Protein AF-A0A0B8QG30-F1 (afdb_monomer_lite)

pLDDT: mean 77.13, std 21.6, range [27.23, 97.44]

Structure (mmCIF, N/CA/C/O backbone):
data_AF-A0A0B8QG30-F1
#
_entry.id   AF-A0A0B8QG30-F1
#
loop_
_atom_site.group_PDB
_atom_site.id
_atom_site.type_symbol
_atom_site.label_atom_id
_atom_site.label_alt_id
_atom_site.label_comp_id
_atom_site.label_asym_id
_atom_site.label_entity_id
_atom_site.label_seq_id
_atom_site.pdbx_PDB_ins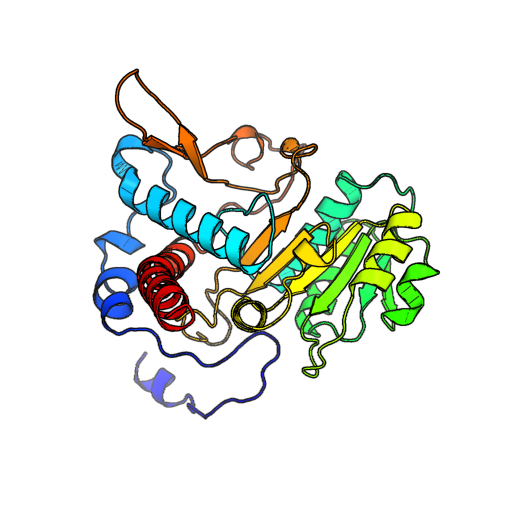_code
_atom_site.Cartn_x
_atom_site.Cartn_y
_atom_site.Cartn_z
_atom_site.occupancy
_atom_site.B_iso_or_equiv
_atom_site.auth_seq_id
_atom_site.auth_comp_id
_atom_site.auth_asym_id
_atom_site.auth_atom_id
_atom_site.pdbx_PDB_model_num
ATOM 1 N N . MET A 1 1 ? 27.379 -11.088 -13.394 1.00 82.75 1 MET A N 1
ATOM 2 C CA . MET A 1 1 ? 25.947 -10.710 -13.351 1.00 82.75 1 MET A CA 1
ATOM 3 C C . MET A 1 1 ? 25.112 -11.429 -14.403 1.00 82.75 1 MET A C 1
ATOM 5 O O . MET A 1 1 ? 24.297 -12.242 -14.001 1.00 82.75 1 MET A O 1
ATOM 9 N N . LYS A 1 2 ? 25.333 -11.235 -15.715 1.00 91.69 2 LYS A N 1
ATOM 10 C CA . LYS A 1 2 ? 24.508 -11.874 -16.767 1.00 91.69 2 LYS A CA 1
ATOM 11 C C . LYS A 1 2 ? 24.396 -13.407 -16.646 1.00 91.69 2 LYS A C 1
ATOM 13 O O . LYS A 1 2 ? 23.288 -13.919 -16.619 1.00 91.69 2 LYS A O 1
ATOM 18 N N . LYS A 1 3 ? 25.519 -14.101 -16.415 1.00 95.31 3 LYS A N 1
ATOM 19 C CA . LYS A 1 3 ? 25.554 -15.560 -16.184 1.00 95.31 3 LYS A CA 1
ATOM 20 C C . LYS A 1 3 ? 24.658 -16.038 -15.028 1.00 95.31 3 LYS A C 1
ATOM 22 O O . LYS A 1 3 ? 24.140 -17.139 -15.088 1.00 95.31 3 LYS A O 1
ATOM 27 N N . PHE A 1 4 ? 24.483 -15.227 -13.979 1.00 94.06 4 PHE A N 1
ATOM 28 C CA . PHE A 1 4 ? 23.586 -15.558 -12.862 1.00 94.06 4 PHE A CA 1
ATOM 29 C C . PHE A 1 4 ? 22.129 -15.241 -13.199 1.00 94.06 4 PHE A C 1
ATOM 31 O O . PHE A 1 4 ? 21.242 -16.005 -12.846 1.00 94.06 4 PHE A O 1
ATOM 38 N N . ALA A 1 5 ? 21.880 -14.139 -13.912 1.00 91.12 5 ALA A N 1
ATOM 39 C CA . ALA A 1 5 ? 20.536 -13.778 -14.354 1.00 91.12 5 ALA A CA 1
ATOM 40 C C . ALA A 1 5 ? 19.945 -14.818 -15.323 1.00 91.12 5 ALA A C 1
ATOM 42 O O . ALA A 1 5 ? 18.747 -15.068 -15.281 1.00 91.12 5 ALA A O 1
ATOM 43 N N . GLU A 1 6 ? 20.782 -15.457 -16.145 1.00 94.69 6 GLU A N 1
ATOM 44 C CA . GLU A 1 6 ? 20.392 -16.538 -17.064 1.00 94.69 6 GLU A CA 1
ATOM 45 C C . GLU A 1 6 ? 19.941 -17.824 -16.346 1.00 94.69 6 GLU A C 1
ATOM 47 O O . GLU A 1 6 ? 19.269 -18.651 -16.955 1.00 94.69 6 GLU A O 1
ATOM 52 N N . LEU A 1 7 ? 20.246 -17.984 -15.050 1.00 95.81 7 LEU A N 1
ATOM 53 C CA . LEU A 1 7 ? 19.740 -19.102 -14.243 1.00 95.81 7 LEU A CA 1
ATOM 54 C C . LEU A 1 7 ? 18.266 -18.914 -13.838 1.00 95.81 7 LEU A C 1
ATOM 56 O O . LEU A 1 7 ? 17.600 -19.883 -13.473 1.00 95.81 7 LEU A O 1
ATOM 60 N N . ASN A 1 8 ? 17.744 -17.683 -13.897 1.00 94.12 8 ASN A N 1
ATOM 61 C CA . ASN A 1 8 ? 16.361 -17.390 -13.536 1.00 94.12 8 ASN A CA 1
ATOM 62 C C . ASN A 1 8 ? 15.400 -17.848 -14.639 1.00 94.12 8 ASN A C 1
ATOM 64 O O . ASN A 1 8 ? 15.569 -17.527 -15.814 1.00 94.12 8 ASN A O 1
ATOM 68 N N . GLN A 1 9 ? 14.322 -18.529 -14.252 1.00 93.75 9 GLN A N 1
ATOM 69 C CA . GLN A 1 9 ? 13.265 -18.929 -15.179 1.00 93.75 9 GLN A CA 1
ATOM 70 C C . GLN A 1 9 ? 12.137 -17.896 -15.182 1.00 93.75 9 GLN A C 1
ATOM 72 O O . GLN A 1 9 ? 11.341 -17.826 -14.245 1.00 93.75 9 GLN A O 1
ATOM 77 N N . VAL A 1 10 ? 12.033 -17.115 -16.258 1.00 90.94 10 VAL A N 1
ATOM 78 C CA . VAL A 1 10 ? 10.937 -16.153 -16.432 1.00 90.94 10 VAL A CA 1
ATOM 79 C C . VAL A 1 10 ? 9.693 -16.893 -16.924 1.00 90.94 10 VAL A C 1
ATOM 81 O O . VAL A 1 10 ? 9.605 -17.289 -18.085 1.00 90.94 10 VAL A O 1
ATOM 84 N N . LYS A 1 11 ? 8.726 -17.097 -16.026 1.00 93.00 11 LYS A N 1
ATOM 85 C CA . LYS A 1 11 ? 7.438 -17.738 -16.325 1.00 93.00 11 LYS A CA 1
ATOM 86 C C . LYS A 1 11 ? 6.318 -16.700 -16.403 1.00 93.00 11 LYS A C 1
ATOM 88 O O . LYS A 1 11 ? 6.435 -15.586 -15.898 1.00 93.00 11 LYS A O 1
ATOM 93 N N . ARG A 1 12 ? 5.203 -17.087 -17.026 1.00 92.88 12 ARG A N 1
ATOM 94 C CA . ARG A 1 12 ? 3.940 -16.349 -16.904 1.00 92.88 12 ARG A CA 1
ATOM 95 C C . ARG A 1 12 ? 3.336 -16.687 -15.548 1.00 92.88 12 ARG A C 1
ATOM 97 O O . ARG A 1 12 ? 2.872 -17.805 -15.344 1.00 92.88 12 ARG A O 1
ATOM 104 N N . THR A 1 13 ? 3.411 -15.739 -14.628 1.00 90.56 13 THR A N 1
ATOM 105 C CA . THR A 1 13 ? 2.996 -15.929 -13.239 1.00 90.56 13 THR A CA 1
ATOM 106 C C . THR A 1 13 ? 1.600 -15.358 -13.031 1.00 90.56 13 THR A C 1
ATOM 108 O O . THR A 1 13 ? 1.395 -14.159 -13.203 1.00 90.56 13 THR A O 1
ATOM 111 N N . PHE A 1 14 ? 0.663 -16.216 -12.628 1.00 93.88 14 PHE A N 1
ATOM 112 C CA . PHE A 1 14 ? -0.713 -15.855 -12.258 1.00 93.88 14 PHE A CA 1
ATOM 113 C C . PHE A 1 14 ? -0.998 -16.158 -10.779 1.00 93.88 14 PHE A C 1
ATOM 115 O O . PHE A 1 14 ? -2.113 -16.498 -10.414 1.00 93.88 14 PHE A O 1
ATOM 122 N N . ILE A 1 15 ? 0.036 -16.074 -9.934 1.00 92.69 15 ILE A N 1
ATOM 123 C CA . ILE A 1 15 ? -0.061 -16.343 -8.489 1.00 92.69 15 ILE A CA 1
ATOM 124 C C . ILE A 1 15 ? -0.927 -15.283 -7.786 1.00 92.69 15 ILE A C 1
ATOM 126 O O . ILE A 1 15 ? -1.623 -15.606 -6.830 1.00 92.69 15 ILE A O 1
ATOM 130 N N . GLY A 1 16 ? -0.907 -14.032 -8.262 1.00 90.69 16 GLY A N 1
ATOM 131 C CA . GLY A 1 16 ? -1.631 -12.928 -7.633 1.00 90.69 16 GLY A CA 1
ATOM 132 C C . GLY A 1 16 ? -0.979 -12.509 -6.315 1.00 90.69 16 GLY A C 1
ATOM 133 O O . GLY A 1 16 ? 0.210 -12.196 -6.290 1.00 90.69 16 GLY A O 1
ATOM 134 N N . GLN A 1 17 ? -1.757 -12.494 -5.230 1.00 90.12 17 GLN A N 1
ATOM 135 C CA . GLN A 1 17 ? -1.284 -12.167 -3.875 1.00 90.12 17 GLN A CA 1
ATOM 136 C C . GLN A 1 17 ? -0.550 -10.816 -3.773 1.00 90.12 17 GLN A C 1
ATOM 138 O O . GLN A 1 17 ? 0.517 -10.717 -3.171 1.00 90.12 17 GLN A O 1
ATOM 143 N N . GLY A 1 18 ? -1.091 -9.772 -4.400 1.00 87.06 18 GLY A N 1
ATOM 144 C CA . GLY A 1 18 ? -0.534 -8.414 -4.327 1.00 87.06 18 GLY A CA 1
ATOM 145 C C . GLY A 1 18 ? 0.479 -8.077 -5.430 1.00 87.06 18 GLY A C 1
ATOM 146 O O . GLY A 1 18 ? 0.779 -6.902 -5.639 1.00 87.06 18 GLY A O 1
ATOM 147 N N . TYR A 1 19 ? 0.948 -9.069 -6.201 1.00 91.62 19 TYR A N 1
ATOM 148 C CA . TYR A 1 19 ? 1.901 -8.867 -7.298 1.00 91.62 19 TYR A CA 1
ATOM 149 C C . TYR A 1 19 ? 1.353 -9.367 -8.632 1.00 91.62 19 TYR A C 1
ATOM 151 O O . TYR A 1 19 ? 1.068 -10.550 -8.824 1.00 91.62 19 TYR A O 1
ATOM 159 N N . TYR A 1 20 ? 1.261 -8.456 -9.597 1.00 92.19 20 TYR A N 1
ATOM 160 C CA . TYR A 1 20 ? 0.606 -8.713 -10.873 1.00 92.19 20 TYR A CA 1
ATOM 161 C C . TYR A 1 20 ? 1.503 -8.249 -12.007 1.00 92.19 20 TYR A C 1
ATOM 163 O O . TYR A 1 20 ? 2.033 -7.134 -12.004 1.00 92.19 20 TYR A O 1
ATOM 171 N N . ASN A 1 21 ? 1.700 -9.114 -13.001 1.00 91.50 21 ASN A N 1
ATOM 172 C CA . ASN A 1 21 ? 2.541 -8.745 -14.127 1.00 91.50 21 ASN A CA 1
ATOM 173 C C . ASN A 1 21 ? 1.920 -7.558 -14.879 1.00 91.50 21 ASN A C 1
ATOM 175 O O . ASN A 1 21 ? 0.709 -7.511 -15.094 1.00 91.50 21 ASN A O 1
ATOM 179 N N . THR A 1 22 ? 2.748 -6.595 -15.270 1.00 91.44 22 THR A N 1
ATOM 180 C CA . THR A 1 22 ? 2.286 -5.357 -15.900 1.00 91.44 22 THR A CA 1
ATOM 181 C C . THR A 1 22 ? 3.239 -4.930 -17.000 1.00 91.44 22 THR A C 1
ATOM 183 O O . THR A 1 22 ? 4.435 -5.223 -16.969 1.00 91.44 22 THR A O 1
ATOM 186 N N . PHE A 1 23 ? 2.697 -4.227 -17.987 1.00 91.38 23 PHE A N 1
ATOM 187 C CA . PHE A 1 23 ? 3.490 -3.614 -19.034 1.00 91.38 23 PHE A CA 1
ATOM 188 C C . PHE A 1 23 ? 3.990 -2.247 -18.562 1.00 91.38 23 PHE A C 1
ATOM 190 O O . PHE A 1 23 ? 3.195 -1.329 -18.343 1.00 91.38 23 PHE A O 1
ATOM 197 N N . THR A 1 24 ? 5.308 -2.105 -18.424 1.00 89.88 24 THR A N 1
ATOM 198 C CA . THR A 1 24 ? 5.955 -0.807 -18.211 1.00 89.88 24 THR A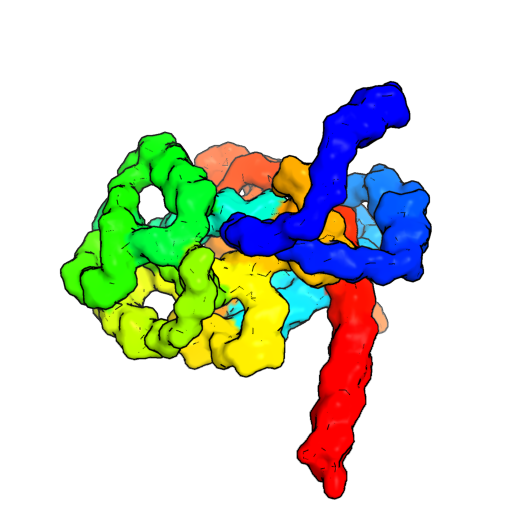 CA 1
ATOM 199 C C . THR A 1 24 ? 6.084 -0.089 -19.554 1.00 89.88 24 THR A C 1
ATOM 201 O O . THR A 1 24 ? 6.796 -0.582 -20.430 1.00 89.88 24 THR A O 1
ATOM 204 N N . PRO A 1 25 ? 5.442 1.076 -19.752 1.00 91.00 25 PRO A N 1
ATOM 205 C CA . PRO A 1 25 ? 5.555 1.803 -21.010 1.00 91.00 25 PRO A CA 1
ATOM 206 C C . PRO A 1 25 ? 7.009 2.181 -21.311 1.00 91.00 25 PRO A C 1
ATOM 208 O O . PRO A 1 25 ? 7.669 2.815 -20.488 1.00 91.00 25 PRO A O 1
ATOM 211 N N . ASN A 1 26 ? 7.495 1.856 -22.514 1.00 91.25 26 ASN A N 1
ATOM 212 C CA . ASN A 1 26 ? 8.893 2.088 -22.910 1.00 91.25 26 ASN A CA 1
ATOM 213 C C . ASN A 1 26 ? 9.333 3.554 -22.770 1.00 91.25 26 ASN A C 1
ATOM 215 O O . ASN A 1 26 ? 10.484 3.826 -22.441 1.00 91.25 26 ASN A O 1
ATOM 219 N N . VAL A 1 27 ? 8.413 4.499 -22.985 1.00 92.44 27 VAL A N 1
ATOM 220 C CA . VAL A 1 27 ? 8.676 5.937 -22.818 1.00 92.44 27 VAL A CA 1
ATOM 221 C C . VAL A 1 27 ? 9.003 6.271 -21.361 1.00 92.44 27 VAL A C 1
ATOM 223 O O . VAL A 1 27 ? 9.897 7.069 -21.107 1.00 92.44 27 VAL A O 1
ATOM 226 N N . ILE A 1 28 ? 8.320 5.636 -20.406 1.00 88.50 28 ILE A N 1
ATOM 227 C CA . ILE A 1 28 ? 8.561 5.816 -18.971 1.00 88.50 28 ILE A CA 1
ATOM 228 C C . ILE A 1 28 ? 9.844 5.083 -18.557 1.00 88.50 28 ILE A C 1
ATOM 230 O O . ILE A 1 28 ? 10.667 5.644 -17.835 1.00 88.50 28 ILE A O 1
ATOM 234 N N . LEU A 1 29 ? 10.052 3.861 -19.060 1.00 87.75 29 LEU A N 1
ATOM 235 C CA . LEU A 1 29 ? 11.267 3.087 -18.799 1.00 87.75 29 LEU A CA 1
ATOM 236 C C . LEU A 1 29 ? 12.524 3.874 -19.203 1.00 87.75 29 LEU A C 1
ATOM 238 O O . LEU A 1 29 ? 13.384 4.129 -18.365 1.00 87.75 29 LEU A O 1
ATOM 242 N N . ARG A 1 30 ? 12.588 4.343 -20.454 1.00 90.06 30 ARG A N 1
ATOM 243 C CA . ARG A 1 30 ? 13.773 5.046 -20.961 1.00 90.06 30 ARG A CA 1
ATOM 244 C C . ARG A 1 30 ? 13.954 6.445 -20.381 1.00 90.06 30 ARG A C 1
ATOM 246 O O . ARG A 1 30 ? 15.067 6.824 -20.039 1.00 90.06 30 ARG A O 1
ATOM 253 N N . ASN A 1 31 ? 12.879 7.231 -20.280 1.00 90.88 31 ASN A N 1
ATOM 254 C CA . ASN A 1 31 ? 13.011 8.652 -19.938 1.00 90.88 31 ASN A CA 1
ATOM 255 C C . ASN A 1 31 ? 12.987 8.936 -18.431 1.00 90.88 31 ASN A C 1
ATOM 257 O O . ASN A 1 31 ? 13.329 10.053 -18.040 1.00 90.88 31 ASN A O 1
ATOM 261 N N . VAL A 1 32 ? 12.606 7.956 -17.601 1.00 88.50 32 VAL A N 1
ATOM 262 C CA . VAL A 1 32 ? 12.516 8.108 -16.139 1.00 88.50 32 VAL A CA 1
ATOM 263 C C . VAL A 1 32 ? 13.368 7.072 -15.413 1.00 88.50 32 VAL A C 1
ATOM 265 O O . VAL A 1 32 ? 14.287 7.457 -14.698 1.00 88.50 32 VAL A O 1
ATOM 268 N N . LEU A 1 33 ? 13.099 5.772 -15.592 1.00 85.88 33 LEU A N 1
ATOM 269 C CA . LEU A 1 33 ? 13.817 4.715 -14.859 1.00 85.88 33 LEU A CA 1
ATOM 270 C C . LEU A 1 33 ? 15.299 4.649 -15.234 1.00 85.88 33 LEU A C 1
ATOM 272 O O . LEU A 1 33 ? 16.148 4.540 -14.356 1.00 85.88 33 LEU A O 1
ATOM 276 N N . GLU A 1 34 ? 15.603 4.727 -16.526 1.00 89.50 34 GLU A N 1
ATOM 277 C CA . GLU A 1 34 ? 16.970 4.656 -17.055 1.00 89.50 34 GLU A CA 1
ATOM 278 C C . GLU A 1 34 ? 17.640 6.038 -17.151 1.00 89.50 34 GLU A C 1
ATOM 280 O O . GLU A 1 34 ? 18.780 6.151 -17.597 1.00 89.50 34 GLU A O 1
ATOM 285 N N . ASN A 1 35 ? 16.962 7.103 -16.705 1.00 88.62 35 ASN A N 1
ATOM 286 C CA . ASN A 1 35 ? 17.463 8.468 -16.805 1.00 88.62 35 ASN A CA 1
ATOM 287 C C . ASN A 1 35 ? 18.059 8.960 -15.469 1.00 88.62 35 ASN A C 1
ATOM 289 O O . ASN A 1 35 ? 17.313 9.173 -14.503 1.00 88.62 35 ASN A O 1
ATOM 293 N N . PRO A 1 36 ? 19.377 9.241 -15.398 1.00 88.75 36 PRO A N 1
ATOM 294 C CA . PRO A 1 36 ? 20.024 9.701 -14.170 1.00 88.75 36 PRO A CA 1
ATOM 295 C C . PRO A 1 36 ? 19.453 11.018 -13.647 1.00 88.75 36 PRO A C 1
ATOM 297 O O . PRO A 1 36 ? 19.443 11.231 -12.434 1.00 88.75 36 PRO A O 1
ATOM 300 N N . GLY A 1 37 ? 18.898 11.871 -14.513 1.00 86.81 37 GLY A N 1
ATOM 301 C CA . GLY A 1 37 ? 18.219 13.102 -14.106 1.00 86.81 37 GLY A CA 1
ATOM 302 C C . GLY A 1 37 ? 17.025 12.869 -13.174 1.00 86.81 37 GLY A C 1
ATOM 303 O O . GLY A 1 37 ? 16.629 13.789 -12.458 1.00 86.81 37 GLY A O 1
ATOM 304 N N . TRP A 1 38 ? 16.489 11.643 -13.115 1.00 82.50 38 TRP A N 1
ATOM 305 C CA . TRP A 1 38 ? 15.387 11.249 -12.238 1.00 82.50 38 TRP A CA 1
ATOM 306 C C . TRP A 1 38 ? 15.836 10.434 -11.019 1.00 82.50 38 TRP A C 1
ATOM 308 O O . TRP A 1 38 ? 15.384 10.727 -9.919 1.00 82.50 38 TRP A O 1
ATOM 318 N N . TYR A 1 39 ? 16.775 9.494 -11.116 1.00 84.56 39 TYR A N 1
ATOM 319 C CA . TYR A 1 39 ? 17.117 8.657 -9.949 1.00 84.56 39 TYR A CA 1
ATOM 320 C C . TYR A 1 39 ? 18.322 9.130 -9.116 1.00 84.56 39 TYR A C 1
ATOM 322 O O . TYR A 1 39 ? 18.533 8.603 -8.028 1.00 84.56 39 TYR A O 1
ATOM 330 N N . THR A 1 40 ? 19.113 10.108 -9.577 1.00 85.25 40 THR A N 1
ATOM 331 C CA . THR A 1 40 ? 20.315 10.553 -8.833 1.00 85.25 40 THR A CA 1
ATOM 332 C C . THR A 1 40 ? 20.018 11.551 -7.716 1.00 85.25 40 THR A C 1
ATOM 334 O O . THR A 1 40 ? 20.654 11.498 -6.666 1.00 85.25 40 THR A O 1
ATOM 337 N N . ALA A 1 41 ? 19.057 12.462 -7.909 1.00 80.56 41 ALA A N 1
ATOM 338 C CA . ALA A 1 41 ? 18.708 13.415 -6.858 1.00 80.56 41 ALA A CA 1
ATOM 339 C C . ALA A 1 41 ? 17.919 12.736 -5.728 1.00 80.56 41 ALA A C 1
ATOM 341 O O . ALA A 1 41 ? 17.080 11.864 -5.968 1.00 80.56 41 ALA A O 1
ATOM 342 N N . TYR A 1 42 ? 18.194 13.169 -4.499 1.00 82.50 42 TYR A N 1
ATOM 343 C CA . TYR A 1 42 ? 17.651 12.584 -3.279 1.00 82.50 42 TYR A CA 1
ATOM 344 C C . TYR A 1 42 ? 16.307 13.230 -2.876 1.00 82.50 42 TYR A C 1
ATOM 346 O O . TYR A 1 42 ? 15.619 13.844 -3.692 1.00 82.50 42 TYR A O 1
ATOM 354 N N . THR A 1 43 ? 15.908 13.063 -1.611 1.00 79.12 43 THR A N 1
ATOM 355 C CA . THR A 1 43 ? 14.706 13.674 -1.027 1.00 79.12 43 THR A CA 1
ATOM 356 C C . THR A 1 43 ? 14.672 15.182 -1.326 1.00 79.12 43 THR A C 1
ATOM 358 O O . THR A 1 43 ? 15.667 15.857 -1.053 1.00 79.12 43 THR A O 1
ATOM 361 N N . PRO A 1 44 ? 13.554 15.725 -1.847 1.00 81.81 44 PRO A N 1
ATOM 362 C CA . PRO A 1 44 ? 13.454 17.126 -2.260 1.00 81.81 44 PRO A CA 1
ATOM 363 C C . PRO A 1 44 ? 13.355 18.063 -1.044 1.00 81.81 44 PRO A C 1
ATOM 365 O O . PRO A 1 44 ? 12.278 18.549 -0.700 1.00 81.81 44 PRO A O 1
ATOM 368 N N . TYR A 1 45 ? 14.477 18.278 -0.352 1.00 78.38 45 TYR A N 1
ATOM 369 C CA . TYR A 1 45 ? 14.571 19.202 0.783 1.00 78.38 45 TYR A CA 1
ATOM 370 C C . TYR A 1 45 ? 14.553 20.667 0.344 1.00 78.38 45 TYR A C 1
ATOM 372 O O . TYR A 1 45 ? 14.009 21.492 1.071 1.00 78.38 45 TYR A O 1
ATOM 380 N N . GLN A 1 46 ? 15.110 20.973 -0.834 1.00 82.62 46 GLN A N 1
ATOM 381 C CA . GLN A 1 46 ? 15.039 22.284 -1.479 1.00 82.62 46 GLN A CA 1
ATOM 382 C C . GLN A 1 46 ? 13.921 22.284 -2.539 1.00 82.62 46 GLN A C 1
ATOM 384 O O . GLN A 1 46 ? 14.130 21.785 -3.655 1.00 82.62 46 GLN A O 1
ATOM 389 N N . PRO A 1 47 ? 12.715 22.780 -2.214 1.00 79.88 47 PRO A N 1
ATOM 390 C CA . PRO A 1 47 ? 11.567 22.715 -3.112 1.00 79.88 47 PRO A CA 1
ATOM 391 C C . PRO A 1 47 ? 11.747 23.558 -4.375 1.00 79.88 47 PRO A C 1
ATOM 393 O O . PRO A 1 47 ? 11.265 23.152 -5.430 1.00 79.88 47 PRO A O 1
ATOM 396 N N . GLU A 1 48 ? 12.470 24.675 -4.319 1.00 83.56 48 GLU A N 1
ATOM 397 C CA . GLU A 1 48 ? 12.663 25.607 -5.439 1.00 83.56 48 GLU A CA 1
ATOM 398 C C . GLU A 1 48 ? 13.343 24.939 -6.639 1.00 83.56 48 GLU A C 1
ATOM 400 O O . GLU A 1 48 ? 12.976 25.192 -7.782 1.00 83.56 48 GLU A O 1
ATOM 405 N N . ILE A 1 49 ? 14.285 24.030 -6.378 1.00 83.75 49 ILE A N 1
ATOM 406 C CA . ILE A 1 49 ? 15.024 23.283 -7.408 1.00 83.75 49 ILE A CA 1
ATOM 407 C C . ILE A 1 49 ? 14.453 21.880 -7.664 1.00 83.75 49 ILE A C 1
ATOM 409 O O . ILE A 1 49 ? 15.006 21.122 -8.456 1.00 83.75 49 ILE A O 1
ATOM 413 N N . SER A 1 50 ? 13.349 21.520 -7.001 1.00 84.50 50 SER A N 1
ATOM 414 C CA . SER A 1 50 ? 12.764 20.170 -7.044 1.00 84.50 50 SER A CA 1
ATOM 415 C C . SER A 1 50 ? 11.305 20.142 -7.517 1.00 84.50 50 SER A C 1
ATOM 417 O O . SER A 1 50 ? 10.628 19.125 -7.347 1.00 84.50 50 SER A O 1
ATOM 419 N N . GLN A 1 51 ? 10.806 21.232 -8.117 1.00 84.25 51 GLN A N 1
ATOM 420 C CA . GLN A 1 51 ? 9.387 21.397 -8.469 1.00 84.25 51 GLN A CA 1
ATOM 421 C C . GLN A 1 51 ? 8.834 20.264 -9.344 1.00 84.25 51 GLN A C 1
ATOM 423 O O . GLN A 1 51 ? 7.798 19.708 -9.000 1.00 84.25 51 GLN A O 1
ATOM 428 N N . GLY A 1 52 ? 9.543 19.834 -10.395 1.00 85.50 52 GLY A N 1
ATOM 429 C CA . GLY A 1 52 ? 9.033 18.776 -11.285 1.00 85.50 52 GLY A CA 1
ATOM 430 C C . GLY A 1 52 ? 8.798 17.432 -10.580 1.00 85.50 52 GLY A C 1
ATOM 431 O O . GLY A 1 52 ? 7.841 16.718 -10.865 1.00 85.50 52 GLY A O 1
ATOM 432 N N . ARG A 1 53 ? 9.636 17.100 -9.592 1.00 84.12 53 ARG A N 1
ATOM 433 C CA . ARG A 1 53 ? 9.507 15.879 -8.779 1.00 84.12 53 ARG A CA 1
ATOM 434 C C . ARG A 1 53 ? 8.382 16.000 -7.755 1.00 84.12 53 ARG A C 1
ATOM 436 O O . ARG A 1 53 ? 7.662 15.038 -7.504 1.00 84.12 53 ARG A O 1
ATOM 443 N N . LEU A 1 54 ? 8.232 17.181 -7.160 1.00 83.06 54 LEU A N 1
ATOM 444 C CA . LEU A 1 54 ? 7.154 17.474 -6.221 1.00 83.06 54 LEU A CA 1
ATOM 445 C C . LEU A 1 54 ? 5.788 17.469 -6.919 1.00 83.06 54 LEU A C 1
ATOM 447 O O . LEU A 1 54 ? 4.841 16.903 -6.383 1.00 83.06 54 LEU A O 1
ATOM 451 N N . GLU A 1 55 ? 5.704 18.005 -8.133 1.00 86.94 55 GLU A N 1
ATOM 452 C CA . GLU A 1 55 ? 4.515 17.929 -8.983 1.00 86.94 55 GLU A CA 1
ATOM 453 C C . GLU A 1 55 ? 4.176 16.475 -9.342 1.00 86.94 55 GLU A C 1
ATOM 455 O O . GLU A 1 55 ? 3.030 16.051 -9.210 1.00 86.94 55 GLU A O 1
ATOM 460 N N . ALA A 1 56 ? 5.179 15.661 -9.691 1.00 85.12 56 ALA A N 1
ATOM 461 C CA . ALA A 1 56 ? 4.978 14.232 -9.916 1.00 85.12 56 ALA A CA 1
ATOM 462 C C . ALA A 1 56 ? 4.439 13.504 -8.666 1.00 85.12 56 ALA A C 1
ATOM 464 O O . ALA A 1 56 ? 3.618 12.599 -8.805 1.00 85.12 56 ALA A O 1
ATOM 465 N N . LEU A 1 57 ? 4.853 13.882 -7.450 1.00 85.19 57 LEU A N 1
ATOM 466 C CA . LEU A 1 57 ? 4.283 13.328 -6.212 1.00 85.19 57 LEU A CA 1
ATOM 467 C C . LEU A 1 57 ? 2.848 13.793 -5.968 1.00 85.19 57 LEU A C 1
ATOM 469 O O . LEU A 1 57 ? 2.022 12.990 -5.542 1.00 85.19 57 LEU A O 1
ATOM 473 N N . LEU A 1 58 ? 2.546 15.056 -6.261 1.00 86.31 58 LEU A N 1
ATOM 474 C CA . LEU A 1 58 ? 1.196 15.592 -6.126 1.00 86.31 58 LEU A CA 1
ATOM 475 C C . LEU A 1 58 ? 0.228 14.891 -7.087 1.00 86.31 58 LEU A C 1
ATOM 477 O O . LEU A 1 58 ? -0.854 14.484 -6.680 1.00 86.31 58 LEU A O 1
ATOM 481 N N . ASN A 1 59 ? 0.653 14.655 -8.329 1.00 89.06 59 ASN A N 1
ATOM 482 C CA . ASN A 1 59 ? -0.113 13.892 -9.313 1.00 89.06 59 ASN A CA 1
ATOM 483 C C . ASN A 1 59 ? -0.370 12.449 -8.852 1.00 89.06 59 ASN A C 1
ATOM 485 O O . ASN A 1 59 ? -1.449 11.913 -9.089 1.00 89.06 59 ASN A O 1
ATOM 489 N N . TYR A 1 60 ? 0.595 11.819 -8.173 1.00 86.19 60 TYR A N 1
ATOM 490 C CA . TYR A 1 60 ? 0.382 10.507 -7.560 1.00 86.19 60 TYR A CA 1
ATOM 491 C C . TYR A 1 60 ? -0.650 10.572 -6.432 1.00 86.19 60 TYR A C 1
ATOM 493 O O . TYR A 1 60 ? -1.554 9.745 -6.395 1.00 86.19 60 TYR A O 1
ATOM 501 N N . GLN A 1 61 ? -0.543 11.556 -5.533 1.00 86.62 61 GLN A N 1
ATOM 502 C CA . GLN A 1 61 ? -1.525 11.743 -4.464 1.00 86.62 61 GLN A CA 1
ATOM 503 C C . GLN A 1 61 ? -2.925 11.961 -5.045 1.00 86.62 61 GLN A C 1
ATOM 505 O O . GLN A 1 61 ? -3.862 11.328 -4.573 1.00 86.62 61 GLN A O 1
ATOM 510 N N . GLN A 1 62 ? -3.056 12.782 -6.091 1.00 89.50 62 GLN A N 1
ATOM 511 C CA . GLN A 1 62 ? -4.331 13.028 -6.764 1.00 89.50 62 GLN A CA 1
ATOM 512 C C . GLN A 1 62 ? -4.904 11.760 -7.395 1.00 89.50 62 GLN A C 1
ATOM 514 O O . GLN A 1 62 ? -6.040 11.412 -7.105 1.00 89.50 62 GLN A O 1
ATOM 519 N N . MET A 1 63 ? -4.104 11.030 -8.179 1.00 90.75 63 MET A N 1
ATOM 520 C CA . MET A 1 63 ? -4.507 9.744 -8.758 1.00 90.75 63 MET A CA 1
ATOM 521 C C . MET A 1 63 ? -5.048 8.795 -7.688 1.00 90.75 63 MET A C 1
ATOM 523 O O . MET A 1 63 ? -6.075 8.155 -7.874 1.00 90.75 63 MET A O 1
ATOM 527 N N . VAL A 1 64 ? -4.322 8.684 -6.579 1.00 89.25 64 VAL A N 1
ATOM 528 C CA . VAL A 1 64 ? -4.673 7.795 -5.479 1.00 89.25 64 VAL A CA 1
ATOM 529 C C . VAL A 1 64 ? -5.984 8.273 -4.837 1.00 89.25 64 VAL A C 1
ATOM 531 O O . VAL A 1 64 ? -6.890 7.460 -4.687 1.00 89.25 64 VAL A O 1
ATOM 534 N N . MET A 1 65 ? -6.148 9.573 -4.547 1.00 89.12 65 MET A N 1
ATOM 535 C CA . MET A 1 65 ? -7.399 10.152 -4.012 1.00 89.12 65 MET A CA 1
ATOM 536 C C . MET A 1 65 ? -8.609 9.881 -4.911 1.00 89.12 65 MET A C 1
ATOM 538 O O . MET A 1 65 ? -9.630 9.408 -4.412 1.00 89.12 65 MET A O 1
ATOM 542 N N . ASP A 1 66 ? -8.466 10.110 -6.218 1.00 91.56 66 ASP A N 1
ATOM 543 C CA . ASP A 1 66 ? -9.538 9.921 -7.199 1.00 91.56 66 ASP A CA 1
ATOM 544 C C . ASP A 1 66 ? -9.973 8.450 -7.284 1.00 91.56 66 ASP A C 1
ATOM 546 O O . ASP A 1 66 ? -11.162 8.155 -7.319 1.00 91.56 66 ASP A O 1
ATOM 550 N N . LEU A 1 67 ? -9.018 7.513 -7.280 1.00 90.12 67 LEU A N 1
ATOM 551 C CA . LEU A 1 67 ? -9.307 6.083 -7.440 1.00 90.12 67 LEU A CA 1
ATOM 552 C C . LEU A 1 67 ? -9.900 5.423 -6.201 1.00 90.12 67 LEU A C 1
ATOM 554 O O . LEU A 1 67 ? -10.471 4.346 -6.302 1.00 90.12 67 LEU A O 1
ATOM 558 N N . THR A 1 68 ? -9.739 6.011 -5.023 1.00 89.12 68 THR A N 1
ATOM 559 C CA . THR A 1 68 ? -10.229 5.403 -3.780 1.00 89.12 68 THR A CA 1
ATOM 560 C C . THR A 1 68 ? -11.338 6.207 -3.121 1.00 89.12 68 THR A C 1
ATOM 562 O O . THR A 1 68 ? -11.839 5.768 -2.088 1.00 89.12 68 THR A O 1
ATOM 565 N N . GLY A 1 69 ? -11.688 7.378 -3.657 1.00 88.75 69 GLY A N 1
ATOM 566 C CA . GLY A 1 69 ? -12.683 8.276 -3.070 1.00 88.75 69 GLY A CA 1
ATOM 567 C C . GLY A 1 69 ? -12.260 8.845 -1.711 1.00 88.75 69 GLY A C 1
ATOM 568 O O . GLY A 1 69 ? -13.094 9.004 -0.826 1.00 88.75 69 GLY A O 1
ATOM 569 N N . MET A 1 70 ? -10.961 9.085 -1.501 1.00 87.25 70 MET A N 1
ATOM 570 C CA . MET A 1 70 ? -10.413 9.562 -0.218 1.00 87.25 70 MET A CA 1
ATOM 571 C C . MET A 1 70 ? -10.038 11.042 -0.291 1.00 87.25 70 MET A C 1
ATOM 573 O O . MET A 1 70 ? -9.489 11.485 -1.295 1.00 87.25 70 MET A O 1
ATOM 577 N N . GLU A 1 71 ? -10.230 11.789 0.800 1.00 83.75 71 GLU A N 1
ATOM 578 C CA . GLU A 1 71 ? -9.913 13.227 0.843 1.00 83.75 71 GLU A CA 1
ATOM 579 C C . GLU A 1 71 ? -8.408 13.523 0.823 1.00 83.75 71 GLU A C 1
ATOM 581 O O . GLU A 1 71 ? -7.991 14.578 0.346 1.00 83.75 71 GLU A O 1
ATOM 586 N N . ILE A 1 72 ? -7.580 12.640 1.403 1.00 83.69 72 ILE A N 1
ATOM 587 C CA . ILE A 1 72 ? -6.133 12.862 1.514 1.00 83.69 72 ILE A CA 1
ATOM 588 C C . ILE A 1 72 ? -5.350 11.569 1.272 1.00 83.69 72 ILE A C 1
ATOM 590 O O . ILE A 1 72 ? -5.612 10.529 1.882 1.00 83.69 72 ILE A O 1
ATOM 594 N N . ALA A 1 73 ? -4.302 11.673 0.451 1.00 80.00 73 ALA A N 1
ATOM 595 C CA . ALA A 1 73 ? -3.298 10.636 0.219 1.00 80.00 73 ALA A CA 1
ATOM 596 C C . ALA A 1 73 ? -1.895 11.083 0.649 1.00 80.00 73 ALA A C 1
ATOM 598 O O . ALA A 1 73 ? -1.570 12.271 0.611 1.00 80.00 73 ALA A O 1
ATOM 599 N N . ASN A 1 74 ? -1.029 10.136 1.014 1.00 78.06 74 ASN A N 1
ATOM 600 C CA . ASN A 1 74 ? 0.390 10.412 1.259 1.00 78.06 74 ASN A CA 1
ATOM 601 C C . ASN A 1 74 ? 1.264 10.207 0.004 1.00 78.06 74 ASN A C 1
ATOM 603 O O . ASN A 1 74 ? 0.847 9.622 -0.994 1.00 78.06 74 ASN A O 1
ATOM 607 N N . ALA A 1 75 ? 2.515 10.674 0.059 1.00 68.88 75 ALA A N 1
ATOM 608 C CA . ALA A 1 75 ? 3.489 10.520 -1.021 1.00 68.88 75 ALA A CA 1
ATOM 609 C C . ALA A 1 75 ? 4.237 9.170 -0.945 1.00 68.88 75 ALA A C 1
ATOM 611 O O . ALA A 1 75 ? 5.470 9.150 -0.926 1.00 68.88 75 ALA A O 1
ATOM 612 N N . SER A 1 76 ? 3.486 8.059 -0.920 1.00 74.00 76 SER A N 1
ATOM 613 C CA . SER A 1 76 ? 3.899 6.635 -0.877 1.00 74.00 76 SER A CA 1
ATOM 614 C C . SER A 1 76 ? 4.375 6.065 0.464 1.00 74.00 76 SER A C 1
ATOM 616 O O . SER A 1 76 ? 4.921 6.793 1.288 1.00 74.00 76 SER A O 1
ATOM 618 N N . LEU A 1 77 ? 4.222 4.748 0.646 1.00 78.06 77 LEU A N 1
ATOM 619 C CA . LEU A 1 77 ? 4.819 3.881 1.678 1.00 78.06 77 LEU A CA 1
ATOM 620 C C . LEU A 1 77 ? 5.730 2.808 1.044 1.00 78.06 77 LEU A C 1
ATOM 622 O O . LEU A 1 77 ? 6.004 2.864 -0.155 1.00 78.06 77 LEU A O 1
ATOM 626 N N . LEU A 1 78 ? 6.271 1.900 1.867 1.00 76.38 78 LEU A N 1
ATOM 627 C CA . LEU A 1 78 ? 7.272 0.908 1.453 1.00 76.38 78 LEU A CA 1
ATOM 628 C C . LEU A 1 78 ? 6.678 -0.264 0.670 1.00 76.38 78 LEU A C 1
ATOM 630 O O . LEU A 1 78 ? 7.211 -0.600 -0.373 1.00 76.38 78 LEU A O 1
ATOM 634 N N . ASP A 1 79 ? 5.609 -0.869 1.172 1.00 83.81 79 ASP A N 1
ATOM 635 C CA . ASP A 1 79 ? 4.867 -1.957 0.535 1.00 83.81 79 ASP A CA 1
ATOM 636 C C . ASP A 1 79 ? 3.468 -2.049 1.180 1.00 83.81 79 ASP A C 1
ATOM 638 O O . ASP A 1 79 ? 3.160 -1.321 2.130 1.00 83.81 79 ASP A O 1
ATOM 642 N N . GLU A 1 80 ? 2.588 -2.886 0.631 1.00 89.00 80 GLU A N 1
ATOM 643 C CA . GLU A 1 80 ? 1.212 -3.032 1.126 1.00 89.00 80 GLU A CA 1
ATOM 644 C C . GLU A 1 80 ? 1.169 -3.559 2.568 1.00 89.00 80 GLU A C 1
ATOM 646 O O . GLU A 1 80 ? 0.394 -3.072 3.388 1.00 89.00 80 GLU A O 1
ATOM 651 N N . ALA A 1 81 ? 2.046 -4.504 2.907 1.00 89.25 81 ALA A N 1
ATOM 652 C CA . ALA A 1 81 ? 2.068 -5.158 4.210 1.00 89.25 81 ALA A CA 1
ATOM 653 C C . ALA A 1 81 ? 2.499 -4.201 5.337 1.00 89.25 81 ALA A C 1
ATOM 655 O O . ALA A 1 81 ? 1.891 -4.137 6.407 1.00 89.25 81 ALA A O 1
ATOM 656 N N . THR A 1 82 ? 3.524 -3.388 5.090 1.00 87.88 82 THR A N 1
ATOM 657 C CA . THR A 1 82 ? 3.944 -2.316 5.997 1.00 87.88 82 THR A CA 1
ATOM 658 C C . THR A 1 82 ? 2.924 -1.190 6.034 1.00 87.88 82 THR A C 1
ATOM 660 O O . THR A 1 82 ? 2.700 -0.630 7.106 1.00 87.88 82 THR A O 1
ATOM 663 N N . ALA A 1 83 ? 2.254 -0.886 4.917 1.00 89.25 83 ALA A N 1
ATOM 664 C CA . ALA A 1 83 ? 1.109 0.012 4.932 1.00 89.25 83 ALA A CA 1
ATOM 665 C C . ALA A 1 83 ? -0.020 -0.541 5.811 1.00 89.25 83 ALA A C 1
ATOM 667 O O . ALA A 1 83 ? -0.585 0.206 6.587 1.00 89.25 83 ALA A O 1
ATOM 668 N N . ALA A 1 84 ? -0.301 -1.838 5.824 1.00 91.81 84 ALA A N 1
ATOM 669 C CA . ALA A 1 84 ? -1.292 -2.394 6.744 1.00 91.81 84 ALA A CA 1
ATOM 670 C C . ALA A 1 84 ? -0.881 -2.248 8.216 1.00 91.81 84 ALA A C 1
ATOM 672 O O . ALA A 1 84 ? -1.684 -1.850 9.063 1.00 91.81 84 ALA A O 1
ATOM 673 N N . ALA A 1 85 ? 0.392 -2.490 8.528 1.00 90.94 85 ALA A N 1
ATOM 674 C CA . ALA A 1 85 ? 0.894 -2.336 9.889 1.00 90.94 85 ALA A CA 1
ATOM 675 C C . ALA A 1 85 ? 0.868 -0.880 10.379 1.00 90.94 85 ALA A C 1
ATOM 677 O O . ALA A 1 85 ? 0.553 -0.622 11.542 1.00 90.94 85 ALA A O 1
ATOM 678 N N . GLU A 1 86 ? 1.159 0.085 9.506 1.00 89.50 86 GLU A N 1
ATOM 679 C CA . GLU A 1 86 ? 0.991 1.493 9.858 1.00 89.50 86 GLU A CA 1
ATOM 680 C C . GLU A 1 86 ? -0.494 1.831 10.072 1.00 89.50 86 GLU A C 1
ATOM 682 O O . GLU A 1 86 ? -0.825 2.683 10.895 1.00 89.50 86 GLU A O 1
ATOM 687 N N . ALA A 1 87 ? -1.418 1.156 9.377 1.00 90.44 87 ALA A N 1
ATOM 688 C CA . ALA A 1 87 ? -2.856 1.446 9.432 1.00 90.44 87 ALA A CA 1
ATOM 689 C C . ALA A 1 87 ? -3.407 1.063 10.785 1.00 90.44 87 ALA A C 1
ATOM 691 O O . ALA A 1 87 ? -4.112 1.851 11.415 1.00 90.44 87 ALA A O 1
ATOM 692 N N . MET A 1 88 ? -2.955 -0.076 11.294 1.00 92.81 88 MET A N 1
ATOM 693 C CA . MET A 1 88 ? -3.169 -0.485 1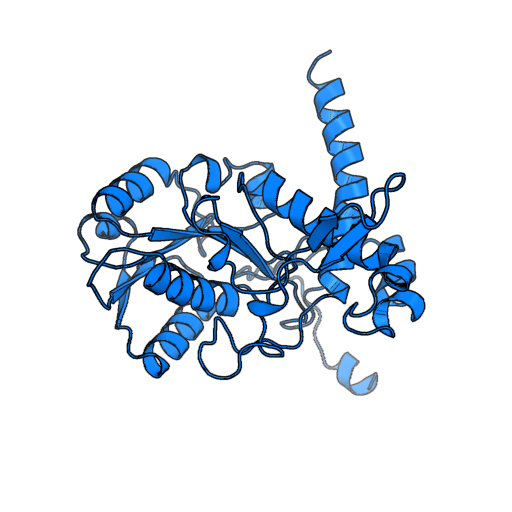2.669 1.00 92.81 88 MET A CA 1
ATOM 694 C C . MET A 1 88 ? -2.684 0.579 13.672 1.00 92.81 88 MET A C 1
ATOM 696 O O . MET A 1 88 ? -3.448 0.993 14.548 1.00 92.81 88 MET A O 1
ATOM 700 N N . THR A 1 89 ? -1.451 1.088 13.554 1.00 89.88 89 THR A N 1
ATOM 701 C CA . THR A 1 89 ? -0.939 2.099 14.503 1.00 89.88 89 THR A CA 1
ATOM 702 C C . THR A 1 89 ? -1.675 3.436 14.386 1.00 89.88 89 THR A C 1
ATOM 704 O O . THR A 1 89 ? -1.946 4.082 15.406 1.00 89.88 89 THR A O 1
ATOM 707 N N . LEU A 1 90 ? -2.063 3.844 13.173 1.00 87.94 90 LEU A N 1
ATOM 708 C CA . LEU A 1 90 ? -2.917 5.009 12.946 1.00 87.94 90 LEU A CA 1
ATOM 709 C C . LEU A 1 90 ? -4.280 4.823 13.617 1.00 87.94 90 LEU A C 1
ATOM 711 O O . LEU A 1 90 ? -4.715 5.723 14.339 1.00 87.94 90 LEU A O 1
ATOM 715 N N . CYS A 1 91 ? -4.935 3.681 13.395 1.00 89.62 91 CYS A N 1
ATOM 716 C CA . CYS A 1 91 ? -6.248 3.377 13.954 1.00 89.62 91 CYS A CA 1
ATOM 717 C C . CYS A 1 91 ? -6.209 3.446 15.479 1.00 89.62 91 CYS A C 1
ATOM 719 O O . CYS A 1 91 ? -7.059 4.091 16.087 1.00 89.62 91 CYS A O 1
ATOM 721 N N . LYS A 1 92 ? -5.163 2.903 16.114 1.00 89.50 92 LYS A N 1
ATOM 722 C CA . LYS A 1 92 ? -5.035 2.989 17.573 1.00 89.50 92 LYS A CA 1
ATOM 723 C C . LYS A 1 92 ? -4.876 4.423 18.080 1.00 89.50 92 LYS A C 1
ATOM 725 O O . LYS A 1 92 ? -5.382 4.759 19.147 1.00 89.50 92 LYS A O 1
ATOM 730 N N . ARG A 1 93 ? -4.156 5.270 17.342 1.00 87.06 93 ARG A N 1
ATOM 731 C CA . ARG A 1 93 ? -3.886 6.662 17.740 1.00 87.06 93 ARG A CA 1
ATOM 732 C C . ARG A 1 93 ? -5.043 7.615 17.466 1.00 87.06 93 ARG A C 1
ATOM 734 O O . ARG A 1 93 ? -5.188 8.602 18.180 1.00 87.06 93 ARG A O 1
ATOM 741 N N . ALA A 1 94 ? -5.792 7.375 16.396 1.00 85.44 94 ALA A N 1
ATOM 742 C CA . ALA A 1 94 ? -6.921 8.204 15.989 1.00 85.44 94 ALA A CA 1
ATOM 743 C C . ALA A 1 94 ? -8.252 7.729 16.589 1.00 85.44 94 ALA A C 1
ATOM 745 O O . ALA A 1 94 ? -9.175 8.530 16.742 1.00 85.44 94 ALA A O 1
ATOM 746 N N . GLY A 1 95 ? -8.350 6.438 16.899 1.00 82.69 95 GLY A N 1
ATOM 747 C CA . GLY A 1 95 ? -9.539 5.803 17.440 1.00 82.69 95 GLY A CA 1
ATOM 748 C C . GLY A 1 95 ? -9.818 6.206 18.884 1.00 82.69 95 GLY A C 1
ATOM 749 O O . GLY A 1 95 ? -8.943 6.650 19.627 1.00 82.69 95 GLY A O 1
ATOM 750 N N . LYS A 1 96 ? -11.078 6.033 19.283 1.00 82.12 96 LYS A N 1
ATOM 751 C CA . LYS A 1 96 ? -11.558 6.303 20.650 1.00 82.12 96 LYS A CA 1
ATOM 752 C C . LYS A 1 96 ? -11.760 5.023 21.467 1.00 82.12 96 LYS A C 1
ATOM 754 O O . LYS A 1 96 ? -12.097 5.108 22.648 1.00 82.12 96 LYS A O 1
ATOM 759 N N . SER A 1 97 ? -11.589 3.853 20.847 1.00 86.50 97 SER A N 1
ATOM 760 C CA . SER A 1 97 ? -11.736 2.562 21.517 1.00 86.50 97 SER A CA 1
ATOM 761 C C . SER A 1 97 ? -10.605 2.320 22.523 1.00 86.50 97 SER A C 1
ATOM 763 O O . SER A 1 97 ? -9.430 2.631 22.290 1.00 86.50 97 SER A O 1
ATOM 765 N N . LYS A 1 98 ? -10.979 1.742 23.667 1.00 85.06 98 LYS A N 1
ATOM 766 C CA . LYS A 1 98 ? -10.041 1.333 24.718 1.00 85.06 98 LYS A CA 1
ATOM 767 C C . LYS A 1 98 ? -9.416 -0.036 24.433 1.00 85.06 98 LYS A C 1
ATOM 769 O O . LYS A 1 98 ? -8.344 -0.300 24.977 1.00 85.06 98 LYS A O 1
ATOM 774 N N . SER A 1 99 ? -10.026 -0.842 23.559 1.00 89.94 99 SER A N 1
ATOM 775 C CA . SER A 1 99 ? -9.550 -2.176 23.181 1.00 89.94 99 SER A CA 1
ATOM 776 C C . SER A 1 99 ? -8.109 -2.147 22.667 1.00 89.94 99 SER A C 1
ATOM 778 O O . SER A 1 99 ? -7.678 -1.182 22.028 1.00 89.94 99 SER A O 1
ATOM 780 N N . LYS A 1 100 ? -7.335 -3.190 22.971 1.00 92.06 100 LYS A N 1
ATOM 781 C CA . LYS A 1 100 ? -5.972 -3.399 22.451 1.00 92.06 100 LYS A CA 1
ATOM 782 C C . LYS A 1 100 ? -5.941 -4.366 21.267 1.00 92.06 100 LYS A C 1
ATOM 784 O O . LYS A 1 100 ? -4.857 -4.645 20.759 1.00 92.06 100 LYS A O 1
ATOM 789 N N . THR A 1 101 ? -7.107 -4.825 20.834 1.00 95.25 101 THR A N 1
ATOM 790 C CA . THR A 1 101 ? -7.257 -5.848 19.810 1.00 95.25 101 THR A CA 1
ATOM 791 C C . THR A 1 101 ? -7.521 -5.200 18.455 1.00 95.25 101 THR A C 1
ATOM 793 O O . THR A 1 101 ? -8.345 -4.288 18.332 1.00 95.25 101 THR A O 1
ATOM 796 N N . PHE A 1 102 ? -6.780 -5.648 17.447 1.00 96.62 102 PHE A N 1
ATOM 797 C CA . PHE A 1 102 ? -6.924 -5.286 16.045 1.00 96.62 102 PHE A CA 1
ATOM 798 C C . PHE A 1 102 ? -7.473 -6.485 15.279 1.00 96.62 102 PHE A C 1
ATOM 800 O O . PHE A 1 102 ? -6.925 -7.584 15.378 1.00 96.62 102 PHE A O 1
ATOM 807 N N . PHE A 1 103 ? -8.542 -6.278 14.520 1.00 97.44 103 PHE A N 1
ATOM 808 C CA . PHE A 1 103 ? -9.135 -7.328 13.703 1.00 97.44 103 PHE A CA 1
ATOM 809 C C . PHE A 1 103 ? -8.490 -7.368 12.319 1.00 97.44 103 PHE A C 1
ATOM 811 O O . PHE A 1 103 ? -8.250 -6.328 11.708 1.00 97.44 103 PHE A O 1
ATOM 818 N N . VAL A 1 104 ? -8.239 -8.560 11.798 1.00 97.44 104 VAL A N 1
ATOM 819 C CA . VAL A 1 104 ? -7.769 -8.771 10.428 1.00 97.44 104 VAL A CA 1
ATOM 820 C C . VAL A 1 104 ? -8.651 -9.835 9.792 1.00 97.44 104 VAL A C 1
ATOM 822 O O . VAL A 1 104 ? -8.778 -10.929 10.338 1.00 97.44 104 VAL A O 1
ATOM 825 N N . ALA A 1 105 ? -9.261 -9.525 8.651 1.00 96.75 105 ALA A N 1
ATOM 826 C CA . ALA A 1 105 ? -10.026 -10.519 7.915 1.00 96.75 105 ALA A CA 1
ATOM 827 C C . ALA A 1 105 ? -9.104 -11.656 7.430 1.00 96.75 105 ALA A C 1
ATOM 829 O O . ALA A 1 105 ? -7.945 -11.434 7.065 1.00 96.75 105 ALA A O 1
ATOM 830 N N . ASP A 1 106 ? -9.601 -12.887 7.477 1.00 95.50 106 ASP A N 1
ATOM 831 C CA . ASP A 1 106 ? -8.872 -14.099 7.080 1.00 95.50 106 ASP A CA 1
ATOM 832 C C . ASP A 1 106 ? -8.604 -14.191 5.568 1.00 95.50 106 ASP A C 1
ATOM 834 O O . ASP A 1 106 ? -7.702 -14.907 5.132 1.00 95.50 106 ASP A O 1
ATOM 838 N N . ASP A 1 107 ? -9.340 -13.410 4.785 1.00 94.62 107 ASP A N 1
ATOM 839 C CA . ASP A 1 107 ? -9.240 -13.272 3.336 1.00 94.62 107 ASP A CA 1
ATOM 840 C C . ASP A 1 107 ? -8.247 -12.183 2.873 1.00 94.62 107 ASP A C 1
ATOM 842 O O . ASP A 1 107 ? -8.128 -11.903 1.673 1.00 94.62 107 ASP A O 1
ATOM 846 N N . VAL A 1 108 ? -7.488 -11.600 3.805 1.00 95.69 108 VAL A N 1
ATOM 847 C CA . VAL A 1 108 ? -6.357 -10.707 3.525 1.00 95.69 108 VAL A CA 1
ATOM 848 C C . VAL A 1 108 ? -5.147 -11.518 3.038 1.00 95.69 108 VAL A C 1
ATOM 850 O O . VAL A 1 108 ? -4.950 -12.681 3.391 1.00 95.69 108 VAL A O 1
ATOM 853 N N . HIS A 1 109 ? -4.285 -10.910 2.225 1.00 95.94 109 HIS A N 1
ATOM 854 C CA . HIS A 1 109 ? -3.053 -11.531 1.756 1.00 95.94 109 HIS A CA 1
ATOM 855 C C . HIS A 1 109 ? -2.189 -12.056 2.923 1.00 95.94 109 HIS A C 1
ATOM 857 O O . HIS A 1 109 ? -1.924 -11.320 3.880 1.00 95.94 109 HIS A O 1
ATOM 863 N N . PRO A 1 110 ? -1.681 -13.302 2.848 1.00 95.75 110 PRO A N 1
ATOM 864 C CA . PRO A 1 110 ? -1.028 -13.959 3.982 1.00 95.75 110 PRO A CA 1
ATOM 865 C C . PRO A 1 110 ? 0.218 -13.208 4.467 1.00 95.75 110 PRO A C 1
ATOM 867 O O . PRO A 1 110 ? 0.438 -13.078 5.670 1.00 95.75 110 PRO A O 1
ATOM 870 N N . GLN A 1 111 ? 1.005 -12.633 3.553 1.00 94.38 111 GLN A N 1
ATOM 871 C CA . GLN A 1 111 ? 2.163 -11.811 3.910 1.00 94.38 111 GLN A CA 1
ATOM 872 C C . GLN A 1 111 ? 1.774 -10.528 4.657 1.00 94.38 111 GLN A C 1
ATOM 874 O O . GLN A 1 111 ? 2.510 -10.073 5.531 1.00 94.38 111 GLN A O 1
ATOM 879 N N . THR A 1 112 ? 0.614 -9.953 4.338 1.00 95.00 112 THR A N 1
ATOM 880 C CA . THR A 1 112 ? 0.094 -8.754 5.001 1.00 95.00 112 THR A CA 1
ATOM 881 C C . THR A 1 112 ? -0.311 -9.087 6.434 1.00 95.00 112 THR A C 1
ATOM 883 O O . THR A 1 112 ? 0.071 -8.366 7.357 1.00 95.00 112 THR A O 1
ATOM 886 N N . ILE A 1 113 ? -0.987 -10.223 6.639 1.00 96.00 113 ILE A N 1
ATOM 887 C CA . ILE A 1 113 ? -1.356 -10.726 7.969 1.00 96.00 113 ILE A CA 1
ATOM 888 C C . ILE A 1 113 ? -0.106 -10.914 8.842 1.00 96.00 113 ILE A C 1
ATOM 890 O O . ILE A 1 113 ? -0.060 -10.425 9.972 1.00 96.00 113 ILE A O 1
ATOM 894 N N . GLU A 1 114 ? 0.929 -11.578 8.324 1.00 96.19 114 GLU A N 1
ATOM 895 C CA . GLU A 1 114 ? 2.149 -11.868 9.090 1.00 96.19 114 GLU A CA 1
ATOM 896 C C . GLU A 1 114 ? 2.935 -10.603 9.471 1.00 96.19 114 GLU A C 1
ATOM 898 O O . GLU A 1 114 ? 3.404 -10.476 10.607 1.00 96.19 114 GLU A O 1
ATOM 903 N N . VAL A 1 115 ? 3.032 -9.612 8.579 1.00 95.12 115 VAL A N 1
ATOM 904 C CA . VAL A 1 115 ? 3.685 -8.329 8.900 1.00 95.12 115 VAL A CA 1
ATOM 905 C C . VAL A 1 115 ? 2.894 -7.542 9.947 1.00 95.12 115 VAL A C 1
ATOM 907 O O . VAL A 1 115 ? 3.499 -6.953 10.849 1.00 95.12 115 VAL A O 1
ATOM 910 N N . VAL A 1 116 ? 1.559 -7.553 9.873 1.00 95.12 116 VAL A N 1
ATOM 911 C CA . VAL A 1 116 ? 0.693 -6.915 10.878 1.00 95.12 116 VAL A CA 1
ATOM 912 C C . VAL A 1 116 ? 0.868 -7.583 12.241 1.00 95.12 116 VAL A C 1
ATOM 914 O O . VAL A 1 116 ? 1.122 -6.874 13.214 1.00 95.12 116 VAL A O 1
ATOM 917 N N . LYS A 1 117 ? 0.829 -8.921 12.316 1.00 96.00 117 LYS A N 1
ATOM 918 C CA . LYS A 1 117 ? 1.081 -9.682 13.555 1.00 96.00 117 LYS A CA 1
ATOM 919 C C . LYS A 1 117 ? 2.444 -9.359 14.156 1.00 96.00 117 LYS A C 1
ATOM 921 O O . LYS A 1 117 ? 2.526 -8.984 15.322 1.00 96.00 117 LYS A O 1
ATOM 926 N N . THR A 1 118 ? 3.494 -9.416 13.336 1.00 95.50 118 THR A N 1
ATOM 927 C CA . THR A 1 118 ? 4.867 -9.119 13.766 1.00 95.50 118 THR A CA 1
ATOM 928 C C . THR A 1 118 ? 4.953 -7.713 14.359 1.00 95.50 118 THR A C 1
ATOM 930 O O . THR A 1 118 ? 5.543 -7.494 15.413 1.00 95.50 118 THR A O 1
ATOM 933 N N . ARG A 1 119 ? 4.341 -6.719 13.704 1.00 93.38 119 ARG A N 1
ATOM 934 C CA . ARG A 1 119 ? 4.344 -5.335 14.195 1.00 93.38 119 ARG A CA 1
ATOM 935 C C . ARG A 1 119 ? 3.501 -5.148 15.449 1.00 93.38 119 ARG A C 1
ATOM 937 O O . ARG A 1 119 ? 3.897 -4.362 16.307 1.00 93.38 119 ARG A O 1
ATOM 944 N N . ALA A 1 120 ? 2.379 -5.848 15.558 1.00 93.62 120 ALA A N 1
ATOM 945 C CA . ALA A 1 120 ? 1.516 -5.804 16.727 1.00 93.62 120 ALA A CA 1
ATOM 946 C C . ALA A 1 120 ? 2.225 -6.349 17.972 1.00 93.62 120 ALA A C 1
ATOM 948 O O . ALA A 1 120 ? 2.164 -5.707 19.020 1.00 93.62 120 ALA A O 1
ATOM 949 N N . GLU A 1 121 ? 2.971 -7.450 17.833 1.00 93.44 121 GLU A N 1
ATOM 950 C CA . GLU A 1 121 ? 3.741 -8.074 18.915 1.00 93.44 121 GLU A CA 1
ATOM 951 C C . GLU A 1 121 ? 4.719 -7.082 19.564 1.00 93.44 121 GLU A C 1
ATOM 953 O O . GLU A 1 121 ? 4.694 -6.880 20.777 1.00 93.44 121 GLU A O 1
ATOM 958 N N . PHE A 1 122 ? 5.515 -6.369 18.760 1.00 89.56 122 PHE A N 1
ATOM 959 C CA . PHE A 1 122 ? 6.488 -5.396 19.277 1.00 89.56 122 PHE A CA 1
ATOM 960 C C . PHE A 1 122 ? 5.858 -4.156 19.925 1.00 89.56 122 PHE A C 1
ATOM 962 O O . PHE A 1 122 ? 6.519 -3.468 20.704 1.00 89.56 122 PHE A O 1
ATOM 969 N N . ILE A 1 123 ? 4.610 -3.832 19.584 1.00 89.19 123 ILE A N 1
ATOM 970 C CA . ILE A 1 123 ? 3.892 -2.668 20.123 1.00 89.19 123 ILE A CA 1
ATOM 971 C C . ILE A 1 123 ? 3.020 -3.067 21.330 1.00 89.19 123 ILE A C 1
ATOM 973 O O . ILE A 1 123 ? 2.670 -2.211 22.146 1.00 89.19 123 ILE A O 1
ATOM 977 N N . GLY A 1 124 ? 2.710 -4.358 21.483 1.00 90.62 124 GLY A N 1
ATOM 978 C CA . GLY A 1 124 ? 1.828 -4.888 22.522 1.00 90.62 124 GLY A CA 1
ATOM 979 C C . GLY A 1 124 ? 0.341 -4.788 22.169 1.00 90.62 124 GLY A C 1
ATOM 980 O O . GLY A 1 124 ? -0.480 -4.521 23.051 1.00 90.62 124 GLY A O 1
ATOM 981 N N . PHE A 1 125 ? -0.001 -4.939 20.887 1.00 93.56 125 PHE A N 1
ATOM 982 C CA . PHE A 1 125 ? -1.383 -5.098 20.423 1.00 93.56 125 PHE A CA 1
ATOM 983 C C . PHE A 1 125 ? -1.705 -6.574 20.205 1.00 93.56 125 PHE A C 1
ATOM 985 O O . PHE A 1 125 ? -0.836 -7.359 19.832 1.00 93.56 125 PHE A O 1
ATOM 992 N N . GLU A 1 126 ? -2.966 -6.936 20.406 1.00 94.94 126 GLU A N 1
ATOM 993 C CA . GLU A 1 126 ? -3.473 -8.269 20.086 1.00 94.94 126 GLU A CA 1
ATOM 994 C C . GLU A 1 126 ? -4.039 -8.256 18.666 1.00 94.94 126 GLU A C 1
ATOM 996 O O . GLU A 1 126 ? -4.713 -7.301 18.282 1.00 94.94 126 GLU A O 1
ATOM 1001 N N . VAL A 1 127 ? -3.768 -9.294 17.875 1.00 96.19 127 VAL A N 1
ATOM 1002 C CA . VAL A 1 127 ? -4.315 -9.428 16.517 1.00 96.19 127 VAL A CA 1
ATOM 1003 C C . VAL A 1 127 ? -5.254 -10.617 16.485 1.00 96.19 127 VAL A C 1
ATOM 1005 O O . VAL A 1 127 ? -4.837 -11.747 16.731 1.00 96.19 127 VAL A O 1
ATOM 1008 N N . GLN A 1 128 ? -6.513 -10.353 16.159 1.00 96.00 128 GLN A N 1
ATOM 1009 C CA . GLN A 1 128 ? -7.533 -11.371 15.960 1.00 96.00 128 GLN A CA 1
ATOM 1010 C C . GLN A 1 128 ? -7.760 -11.544 14.463 1.00 96.00 128 GLN A C 1
ATOM 1012 O O . GLN A 1 128 ? -8.124 -10.590 13.779 1.00 96.00 128 GLN A O 1
ATOM 1017 N N . VAL A 1 129 ? -7.539 -12.759 13.965 1.00 96.69 129 VAL A N 1
ATOM 1018 C CA . VAL A 1 129 ? -7.841 -13.118 12.576 1.00 96.69 129 VAL A CA 1
ATOM 1019 C C . VAL A 1 129 ? -9.158 -13.879 12.548 1.00 96.69 129 VAL A C 1
ATOM 1021 O O . VAL A 1 129 ? -9.339 -14.798 13.348 1.00 96.69 129 VAL A O 1
ATOM 1024 N N . GLY A 1 130 ? -10.071 -13.509 11.655 1.00 95.50 130 GLY A N 1
ATOM 1025 C CA . GLY A 1 130 ? -11.360 -14.184 11.543 1.00 95.50 130 GLY A CA 1
ATOM 1026 C C . GLY A 1 130 ? -12.163 -13.774 10.311 1.00 95.50 130 GLY A C 1
ATOM 1027 O O . GLY A 1 130 ? -11.737 -12.884 9.574 1.00 95.50 130 GLY A O 1
ATOM 1028 N N . PRO A 1 131 ? -13.332 -14.399 10.102 1.00 95.44 131 PRO A N 1
ATOM 1029 C CA . PRO A 1 131 ? -14.197 -14.089 8.973 1.00 95.44 131 PRO A CA 1
ATOM 1030 C C . PRO A 1 131 ? -14.756 -12.672 9.100 1.00 95.44 131 PRO A C 1
ATOM 1032 O O . PRO A 1 131 ? -15.141 -12.242 10.191 1.00 95.44 131 PRO A O 1
ATOM 1035 N N . ILE A 1 132 ? -14.851 -11.961 7.977 1.00 93.94 132 ILE A N 1
ATOM 1036 C CA . ILE A 1 132 ? -15.296 -10.561 7.944 1.00 93.94 132 ILE A CA 1
ATOM 1037 C C . ILE A 1 132 ? -16.684 -10.343 8.572 1.00 93.94 132 ILE A C 1
ATOM 1039 O O . ILE A 1 132 ? -16.925 -9.305 9.183 1.00 93.94 132 ILE A O 1
ATOM 1043 N N . ASP A 1 133 ? -17.571 -11.337 8.498 1.00 93.19 133 ASP A N 1
ATOM 1044 C CA . ASP A 1 133 ? -18.918 -11.284 9.080 1.00 93.19 133 ASP A CA 1
ATOM 1045 C C . ASP A 1 133 ? -18.927 -11.209 10.611 1.00 93.19 133 ASP A C 1
ATOM 1047 O O . ASP A 1 133 ? -19.885 -10.713 11.195 1.00 93.19 133 ASP A O 1
ATOM 1051 N N . ALA A 1 134 ? -17.855 -11.655 11.271 1.00 92.94 134 ALA A N 1
ATOM 1052 C CA . ALA A 1 134 ? -17.731 -11.570 12.722 1.00 92.94 134 ALA A CA 1
ATOM 1053 C C . ALA A 1 134 ? -17.298 -10.174 13.201 1.00 92.94 134 ALA A C 1
ATOM 1055 O O . ALA A 1 134 ? -17.404 -9.894 14.396 1.00 92.94 134 ALA A O 1
ATOM 1056 N N . LEU A 1 135 ? -16.807 -9.306 12.302 1.00 91.38 135 LEU A N 1
ATOM 1057 C CA . LEU A 1 135 ? -16.253 -7.990 12.641 1.00 91.38 135 LEU A CA 1
ATOM 1058 C C . LEU A 1 135 ? -17.214 -7.108 13.464 1.00 91.38 135 LEU A C 1
ATOM 1060 O O . LEU A 1 135 ? -16.757 -6.542 14.459 1.00 91.38 135 LEU A O 1
ATOM 1064 N N . PRO A 1 136 ? -18.514 -6.983 13.126 1.00 90.50 136 PRO A N 1
ATOM 1065 C CA . PRO A 1 136 ? -19.434 -6.121 13.868 1.00 90.50 136 PRO A CA 1
ATOM 1066 C C . PRO A 1 136 ? -19.636 -6.513 15.335 1.00 90.50 136 PRO A C 1
ATOM 1068 O O . PRO A 1 136 ? -20.073 -5.684 16.126 1.00 90.50 136 PRO A O 1
ATOM 1071 N N . GLU A 1 137 ? -19.338 -7.754 15.716 1.00 89.44 137 GLU A N 1
ATOM 1072 C CA . GLU A 1 137 ? -19.545 -8.253 17.080 1.00 89.44 137 GLU A CA 1
ATOM 1073 C C . GLU A 1 137 ? -18.299 -8.108 17.969 1.00 89.44 137 GLU A C 1
ATOM 1075 O O . GLU A 1 137 ? -18.381 -8.303 19.182 1.00 89.44 137 GLU A O 1
ATOM 1080 N N . GLN A 1 138 ? -17.140 -7.760 17.396 1.00 90.00 138 GLN A N 1
ATOM 1081 C CA . GLN A 1 138 ? -15.881 -7.689 18.141 1.00 90.00 138 GLN A CA 1
ATOM 1082 C C . GLN A 1 138 ? -15.645 -6.304 18.763 1.00 90.00 138 GLN A C 1
ATOM 1084 O O . GLN A 1 138 ? -15.835 -5.269 18.122 1.00 90.00 138 GLN A O 1
ATOM 1089 N N . ASP A 1 139 ? -15.117 -6.271 19.991 1.00 92.25 139 ASP A N 1
ATOM 1090 C CA . ASP A 1 139 ? -14.584 -5.042 20.599 1.00 92.25 139 ASP A CA 1
ATOM 1091 C C . ASP A 1 139 ? -13.131 -4.816 20.158 1.00 92.25 139 ASP A C 1
ATOM 1093 O O . ASP A 1 139 ? -12.172 -5.203 20.833 1.00 92.25 139 ASP A O 1
ATOM 1097 N N . VAL A 1 140 ? -12.959 -4.189 18.994 1.00 94.94 140 VAL A N 1
ATOM 1098 C CA . VAL A 1 140 ? -11.647 -3.929 18.379 1.00 94.94 140 VAL A CA 1
ATOM 1099 C C . VAL A 1 140 ? -11.461 -2.450 18.076 1.00 94.94 140 VAL A C 1
ATOM 1101 O O . VAL A 1 140 ? -12.395 -1.731 17.720 1.00 94.94 140 VAL A O 1
ATOM 1104 N N . PHE A 1 141 ? -10.231 -1.952 18.219 1.00 94.56 141 PHE A N 1
ATOM 1105 C CA . PHE A 1 141 ? -9.960 -0.532 17.964 1.00 94.56 141 PHE A CA 1
ATOM 1106 C C . PHE A 1 141 ? -9.863 -0.202 16.472 1.00 94.56 141 PHE A C 1
ATOM 1108 O O . PHE A 1 141 ? -10.032 0.954 16.077 1.00 94.56 141 PHE A O 1
ATOM 1115 N N . GLY A 1 142 ? -9.562 -1.204 15.653 1.00 95.00 142 GLY A N 1
ATOM 1116 C CA . GLY A 1 142 ? -9.506 -1.082 14.212 1.00 95.00 142 GLY A CA 1
ATOM 1117 C C . GLY A 1 142 ? -9.597 -2.442 13.537 1.00 95.00 142 GLY A C 1
ATOM 1118 O O . GLY A 1 142 ? -9.391 -3.472 14.184 1.00 95.00 142 GLY A O 1
ATOM 1119 N N . ALA A 1 143 ? -9.900 -2.416 12.246 1.00 96.44 143 ALA A N 1
ATOM 1120 C CA . ALA A 1 143 ? -10.009 -3.601 11.414 1.00 96.44 143 ALA A CA 1
ATOM 1121 C C . ALA A 1 143 ? -9.254 -3.424 10.097 1.00 96.44 143 ALA A C 1
ATOM 1123 O O . ALA A 1 143 ? -9.215 -2.320 9.552 1.00 96.44 143 ALA A O 1
ATOM 1124 N N . LEU A 1 144 ? -8.685 -4.511 9.583 1.00 97.00 144 LEU A N 1
ATOM 1125 C CA . LEU A 1 144 ? -8.134 -4.611 8.238 1.00 97.00 144 LEU A CA 1
ATOM 1126 C C . LEU A 1 144 ? -8.964 -5.600 7.423 1.00 97.00 144 LEU A C 1
ATOM 1128 O O . LEU A 1 144 ? -9.068 -6.768 7.791 1.00 97.00 144 LEU A O 1
ATOM 1132 N N . VAL A 1 145 ? -9.505 -5.129 6.306 1.00 96.19 145 VAL A N 1
ATOM 1133 C CA . VAL A 1 145 ? -10.257 -5.935 5.336 1.00 96.19 145 VAL A CA 1
ATOM 1134 C C . VAL A 1 145 ? -9.656 -5.746 3.948 1.00 96.19 145 VAL A C 1
ATOM 1136 O O . VAL A 1 145 ? -9.019 -4.720 3.696 1.00 96.19 145 VAL A O 1
ATOM 1139 N N . GLN A 1 146 ? -9.842 -6.708 3.046 1.00 95.06 146 GLN A N 1
ATOM 1140 C CA . GLN A 1 146 ? -9.296 -6.632 1.693 1.00 95.06 146 GLN A CA 1
ATOM 1141 C C . GLN A 1 146 ? -10.394 -6.598 0.622 1.00 95.06 146 GLN A C 1
ATOM 1143 O O . GLN A 1 146 ? -11.395 -7.296 0.722 1.00 95.06 146 GLN A O 1
ATOM 1148 N N . TYR A 1 147 ? -10.206 -5.775 -0.410 1.00 94.38 147 TYR A N 1
ATOM 1149 C CA . TYR A 1 147 ? -11.183 -5.550 -1.471 1.00 94.38 147 TYR A CA 1
ATOM 1150 C C . TYR A 1 147 ? -10.514 -5.247 -2.826 1.00 94.38 147 TYR A C 1
ATOM 1152 O O . TYR A 1 147 ? -9.997 -4.147 -3.007 1.00 94.38 147 TYR A O 1
ATOM 1160 N N . PRO A 1 148 ? -10.545 -6.147 -3.824 1.00 95.38 148 PRO A N 1
ATOM 1161 C CA . PRO A 1 148 ? -10.989 -7.541 -3.764 1.00 95.38 148 PRO A CA 1
ATOM 1162 C C . PRO A 1 148 ? -10.130 -8.391 -2.824 1.00 95.38 148 PRO A C 1
ATOM 1164 O O . PRO A 1 148 ? -8.955 -8.085 -2.609 1.00 95.38 148 PRO A O 1
ATOM 1167 N N . THR A 1 149 ? -10.702 -9.473 -2.304 1.00 94.44 149 THR A N 1
ATOM 1168 C CA . THR A 1 149 ? -10.030 -10.363 -1.347 1.00 94.44 149 THR A CA 1
ATOM 1169 C C . THR A 1 149 ? -8.860 -11.128 -1.979 1.00 94.44 149 THR A C 1
ATOM 1171 O O . THR A 1 149 ? -8.671 -11.135 -3.200 1.00 94.44 149 THR A O 1
ATOM 1174 N N . THR A 1 150 ? -8.065 -11.830 -1.166 1.00 93.75 150 THR A N 1
ATOM 1175 C CA . THR A 1 150 ? -6.942 -12.657 -1.643 1.00 93.75 150 THR A CA 1
ATOM 1176 C C . THR A 1 150 ? -7.369 -13.759 -2.623 1.00 93.75 150 THR A C 1
ATOM 1178 O O . THR A 1 150 ? -6.588 -14.153 -3.492 1.00 93.75 150 THR A O 1
ATOM 1181 N N . THR A 1 151 ? -8.615 -14.232 -2.516 1.00 92.06 151 THR A N 1
ATOM 1182 C CA . THR A 1 151 ? -9.225 -15.227 -3.412 1.00 92.06 151 THR A CA 1
ATOM 1183 C C . THR A 1 151 ? -9.865 -14.595 -4.652 1.00 92.06 151 THR A C 1
ATOM 1185 O O . THR A 1 151 ? -10.226 -15.314 -5.583 1.00 92.06 151 THR A O 1
ATOM 1188 N N . GLY A 1 152 ? -9.955 -13.262 -4.701 1.00 91.81 152 GLY A N 1
ATOM 1189 C CA . GLY A 1 152 ? -10.555 -12.496 -5.792 1.00 91.81 152 GLY A CA 1
ATOM 1190 C C . GLY A 1 152 ? -12.048 -12.213 -5.619 1.00 91.81 152 GLY A C 1
ATOM 1191 O O . GLY A 1 152 ? -12.678 -11.741 -6.564 1.00 91.81 152 GLY A O 1
ATOM 1192 N N . GLU A 1 153 ? -12.620 -12.485 -4.445 1.00 93.88 153 GLU A N 1
ATOM 1193 C CA . GLU A 1 153 ? -14.019 -12.178 -4.156 1.00 93.88 153 GLU A CA 1
ATOM 1194 C C . GLU A 1 153 ? -14.236 -10.663 -4.061 1.00 93.88 153 GLU A C 1
ATOM 1196 O O . GLU A 1 153 ? -13.411 -9.914 -3.528 1.00 93.88 153 GLU A O 1
ATOM 1201 N N . VAL A 1 154 ? -15.364 -10.209 -4.606 1.00 95.12 154 VAL A N 1
ATOM 1202 C CA . VAL A 1 154 ? -15.801 -8.815 -4.565 1.00 95.12 154 VAL A CA 1
ATOM 1203 C C . VAL A 1 154 ? -17.118 -8.772 -3.810 1.00 95.12 154 VAL A C 1
ATOM 1205 O O . VAL A 1 154 ? -18.120 -9.315 -4.271 1.00 95.12 154 VAL A O 1
ATOM 1208 N N . ARG A 1 155 ? -17.108 -8.106 -2.658 1.00 92.44 155 ARG A N 1
ATOM 1209 C CA . ARG A 1 155 ? -18.260 -7.974 -1.768 1.00 92.44 155 ARG A CA 1
ATOM 1210 C C . ARG A 1 155 ? -18.465 -6.509 -1.410 1.00 92.44 155 ARG A C 1
ATOM 1212 O O . ARG A 1 155 ? -17.490 -5.788 -1.213 1.00 92.44 155 ARG A O 1
ATOM 1219 N N . ASP A 1 156 ? -19.719 -6.072 -1.325 1.00 94.00 156 ASP A N 1
ATOM 1220 C CA . ASP A 1 156 ? -20.024 -4.742 -0.795 1.00 94.00 156 ASP A CA 1
ATOM 1221 C C . ASP A 1 156 ? -19.764 -4.724 0.716 1.00 94.00 156 ASP A C 1
ATOM 1223 O O . ASP A 1 156 ? -20.314 -5.532 1.468 1.00 94.00 156 ASP A O 1
ATOM 1227 N N . LEU A 1 157 ? -18.892 -3.815 1.145 1.00 94.38 157 LEU A N 1
ATOM 1228 C CA . LEU A 1 157 ? -18.458 -3.681 2.531 1.00 94.38 157 LEU A CA 1
ATOM 1229 C C . LEU A 1 157 ? -19.223 -2.588 3.285 1.00 94.38 157 LEU A C 1
ATOM 1231 O O . LEU A 1 157 ? -18.989 -2.421 4.478 1.00 94.38 157 LEU A O 1
ATOM 1235 N N . THR A 1 158 ? -20.124 -1.855 2.621 1.00 95.25 158 THR A N 1
ATOM 1236 C CA . THR A 1 158 ? -20.782 -0.657 3.174 1.00 95.25 158 THR A CA 1
ATOM 1237 C C . THR A 1 158 ? -21.462 -0.939 4.524 1.00 95.25 158 THR A C 1
ATOM 1239 O O . THR A 1 158 ? -21.189 -0.248 5.507 1.00 95.25 158 THR A O 1
ATOM 1242 N N . ASP A 1 159 ? -22.280 -1.992 4.609 1.00 95.25 159 ASP A N 1
ATOM 1243 C CA . ASP A 1 159 ? -23.020 -2.322 5.837 1.00 95.25 159 ASP A CA 1
ATOM 1244 C C . ASP A 1 159 ? -22.098 -2.824 6.959 1.00 95.25 159 ASP A C 1
ATOM 1246 O O . ASP A 1 159 ? -22.264 -2.460 8.125 1.00 95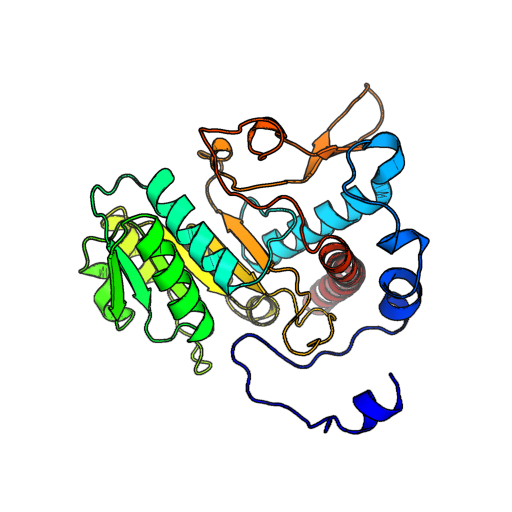.25 159 ASP A O 1
ATOM 1250 N N . ILE A 1 160 ? -21.084 -3.620 6.607 1.00 94.56 160 ILE A N 1
ATOM 1251 C CA . ILE A 1 160 ? -20.107 -4.167 7.559 1.00 94.56 160 ILE A CA 1
ATOM 1252 C C . ILE A 1 160 ? -19.265 -3.036 8.160 1.00 94.56 160 ILE A C 1
ATOM 1254 O O . ILE A 1 160 ? -19.050 -2.995 9.373 1.00 94.56 160 ILE A O 1
ATOM 1258 N N . ILE A 1 161 ? -18.809 -2.103 7.318 1.00 94.81 161 ILE A N 1
ATOM 1259 C CA . ILE A 1 161 ? -18.037 -0.932 7.741 1.00 94.81 161 ILE A CA 1
ATOM 1260 C C . ILE A 1 161 ? -18.877 -0.067 8.681 1.00 94.81 161 ILE A C 1
ATOM 1262 O O . ILE A 1 161 ? -18.407 0.284 9.765 1.00 94.81 161 ILE A O 1
ATOM 1266 N N . ALA A 1 162 ? -20.127 0.229 8.311 1.00 95.44 162 ALA A N 1
ATOM 1267 C CA . ALA A 1 162 ? -21.026 1.030 9.136 1.00 95.44 162 ALA A CA 1
ATOM 1268 C C . ALA A 1 162 ? -21.289 0.381 10.507 1.00 95.44 162 ALA A C 1
ATOM 1270 O O . ALA A 1 162 ? -21.247 1.062 11.537 1.00 95.44 162 ALA A O 1
ATOM 1271 N N . ALA A 1 163 ? -21.503 -0.938 10.544 1.00 94.62 163 ALA A N 1
ATOM 1272 C CA . ALA A 1 163 ? -21.719 -1.675 11.785 1.00 94.62 163 ALA A CA 1
ATOM 1273 C C . ALA A 1 163 ? -20.469 -1.682 12.688 1.00 94.62 163 ALA A C 1
ATOM 1275 O O . ALA A 1 163 ? -20.575 -1.440 13.890 1.00 94.62 163 ALA A O 1
ATOM 1276 N N . ALA A 1 164 ? -19.271 -1.862 12.120 1.00 93.38 164 ALA A N 1
ATOM 1277 C CA . ALA A 1 164 ? -18.018 -1.763 12.872 1.00 93.38 164 ALA A CA 1
ATOM 1278 C C . ALA A 1 164 ? -17.795 -0.343 13.432 1.00 93.38 164 ALA A C 1
ATOM 1280 O O . ALA A 1 164 ? -17.438 -0.157 14.599 1.00 93.38 164 ALA A O 1
ATOM 1281 N N . GLN A 1 165 ? -18.066 0.687 12.629 1.00 93.00 165 GLN A N 1
ATOM 1282 C CA . GLN A 1 165 ? -17.930 2.084 13.046 1.00 93.00 165 GLN A CA 1
ATOM 1283 C C . GLN A 1 165 ? -18.914 2.475 14.156 1.00 93.00 165 GLN A C 1
ATOM 1285 O O . GLN A 1 165 ? -18.562 3.294 15.013 1.00 93.00 165 GLN A O 1
ATOM 1290 N N . ALA A 1 166 ? -20.100 1.856 14.219 1.00 92.50 166 ALA A N 1
ATOM 1291 C CA . ALA A 1 166 ? -21.034 2.030 15.335 1.00 92.50 166 ALA A CA 1
ATOM 1292 C C . ALA A 1 166 ? -20.406 1.632 16.688 1.00 92.50 166 ALA A C 1
ATOM 1294 O O 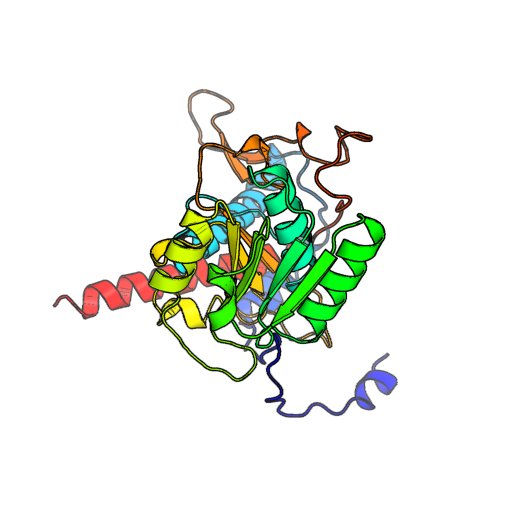. ALA A 1 166 ? -20.661 2.278 17.709 1.00 92.50 166 ALA A O 1
ATOM 1295 N N . ASN A 1 167 ? -19.482 0.665 16.679 1.00 89.56 167 ASN A N 1
ATOM 1296 C CA . ASN A 1 167 ? -18.696 0.240 17.842 1.00 89.56 167 ASN A CA 1
ATOM 1297 C C . ASN A 1 167 ? -17.400 1.043 18.044 1.00 89.56 167 ASN A C 1
ATOM 1299 O O . ASN A 1 167 ? -16.565 0.700 18.882 1.00 89.56 167 ASN A O 1
ATOM 1303 N N . LYS A 1 168 ? -17.241 2.176 17.343 1.00 90.75 168 LYS A N 1
ATOM 1304 C CA . LYS A 1 168 ? -16.055 3.056 17.387 1.00 90.75 168 LYS A CA 1
ATOM 1305 C C . LYS A 1 168 ? -14.780 2.387 16.856 1.00 90.75 168 LYS A C 1
ATOM 1307 O O . LYS A 1 168 ? -13.678 2.843 17.187 1.00 90.75 168 LYS A O 1
ATOM 1312 N N . THR A 1 169 ? -14.923 1.344 16.045 1.00 92.88 169 THR A N 1
ATOM 1313 C CA . THR A 1 169 ? -13.835 0.704 15.305 1.00 92.88 169 THR A CA 1
ATOM 1314 C C . THR A 1 169 ? -13.523 1.513 14.051 1.00 92.88 169 THR A C 1
ATOM 1316 O O . THR A 1 169 ? -14.434 1.912 13.332 1.00 92.88 169 THR A O 1
ATOM 1319 N N . LEU A 1 170 ? -12.239 1.758 13.779 1.00 93.94 170 LEU A N 1
ATOM 1320 C CA . LEU A 1 170 ? -11.808 2.358 12.512 1.00 93.94 170 LEU A CA 1
ATOM 1321 C C . LEU A 1 170 ? -11.501 1.267 11.484 1.00 93.94 170 LEU A C 1
ATOM 1323 O O . LEU A 1 170 ? -10.736 0.347 11.776 1.00 93.94 170 LEU A O 1
ATOM 1327 N N . VAL A 1 171 ? -12.055 1.371 10.278 1.00 95.06 171 VAL A N 1
ATOM 1328 C CA . VAL A 1 171 ? -11.907 0.332 9.251 1.00 95.06 171 VAL A CA 1
ATOM 1329 C C . VAL A 1 171 ? -10.887 0.739 8.194 1.00 95.06 171 VAL A C 1
ATOM 1331 O O . VAL A 1 171 ? -11.005 1.776 7.541 1.00 95.06 171 VAL A O 1
ATOM 1334 N N . THR A 1 172 ? -9.874 -0.107 8.020 1.00 95.81 172 THR A N 1
ATOM 1335 C CA . THR A 1 172 ? -8.871 -0.012 6.960 1.00 95.81 172 THR A CA 1
ATOM 1336 C C . THR A 1 172 ? -9.198 -1.005 5.854 1.00 95.81 172 THR A C 1
ATOM 1338 O O . THR A 1 172 ? -9.293 -2.201 6.118 1.00 95.81 172 THR A O 1
ATOM 1341 N N . VAL A 1 173 ? -9.292 -0.531 4.613 1.00 95.56 173 VAL A N 1
ATOM 1342 C CA . VAL A 1 173 ? -9.484 -1.384 3.434 1.00 95.56 173 VAL A CA 1
ATOM 1343 C C . VAL A 1 173 ? -8.192 -1.441 2.619 1.00 95.56 173 VAL A C 1
ATOM 1345 O O . VAL A 1 173 ? -7.714 -0.420 2.121 1.00 95.56 173 VAL A O 1
ATOM 1348 N N . ALA A 1 174 ? -7.625 -2.635 2.467 1.00 94.31 174 ALA A N 1
ATOM 1349 C CA . ALA A 1 174 ? -6.583 -2.919 1.491 1.00 94.31 174 ALA A CA 1
ATOM 1350 C C . ALA A 1 174 ? -7.228 -3.152 0.125 1.00 94.31 174 ALA A C 1
ATOM 1352 O O . ALA A 1 174 ? -8.019 -4.076 -0.038 1.00 94.31 174 ALA A O 1
ATOM 1353 N N . THR A 1 175 ? -6.923 -2.300 -0.848 1.00 92.81 175 THR A N 1
ATOM 1354 C CA . THR A 1 175 ? -7.519 -2.350 -2.181 1.00 92.81 175 THR A CA 1
ATOM 1355 C C . THR A 1 175 ? -6.483 -2.389 -3.283 1.00 92.81 175 THR A C 1
ATOM 1357 O O . THR A 1 175 ? -5.336 -1.960 -3.129 1.00 92.81 175 THR A O 1
ATOM 1360 N N . ASP A 1 176 ? -6.927 -2.871 -4.435 1.00 91.88 176 ASP A N 1
ATOM 1361 C CA . ASP A 1 176 ? -6.183 -2.741 -5.663 1.00 91.88 176 ASP A CA 1
ATOM 1362 C C . ASP A 1 176 ? -6.616 -1.514 -6.473 1.00 91.88 176 ASP A C 1
ATOM 1364 O O . ASP A 1 176 ? -7.765 -1.395 -6.896 1.00 91.88 176 ASP A O 1
ATOM 1368 N N . LEU A 1 177 ? -5.660 -0.634 -6.782 1.00 90.50 177 LEU A N 1
ATOM 1369 C CA . LEU A 1 177 ? -5.936 0.604 -7.519 1.00 90.50 177 LEU A CA 1
ATOM 1370 C C . LEU A 1 177 ? -6.484 0.371 -8.934 1.00 90.50 177 LEU A C 1
ATOM 1372 O O . LEU A 1 177 ? -7.210 1.222 -9.442 1.00 90.50 177 LEU A O 1
ATOM 1376 N N . LEU A 1 178 ? -6.143 -0.745 -9.595 1.00 91.69 178 LEU A N 1
ATOM 1377 C CA . LEU A 1 178 ? -6.712 -1.056 -10.908 1.00 91.69 178 LEU A CA 1
ATOM 1378 C C . LEU A 1 178 ? -8.142 -1.565 -10.769 1.00 91.69 178 LEU A C 1
ATOM 1380 O O . LEU A 1 178 ? -8.990 -1.181 -11.568 1.00 91.69 178 LEU A O 1
ATOM 1384 N N . ALA A 1 179 ? -8.421 -2.393 -9.764 1.00 91.44 179 ALA A N 1
ATOM 1385 C CA . ALA A 1 179 ? -9.775 -2.868 -9.501 1.00 91.44 179 ALA A CA 1
ATOM 1386 C C . ALA A 1 179 ? -10.737 -1.700 -9.217 1.00 91.44 179 ALA A C 1
ATOM 1388 O O . ALA A 1 179 ? -11.831 -1.664 -9.779 1.00 91.44 179 ALA A O 1
ATOM 1389 N N . SER A 1 180 ? -10.297 -0.688 -8.465 1.00 90.06 180 SER A N 1
ATOM 1390 C CA . SER A 1 180 ? -11.096 0.514 -8.174 1.00 90.06 180 SER A CA 1
ATOM 1391 C C . SER A 1 180 ? -11.405 1.397 -9.390 1.00 90.06 180 SER A C 1
ATOM 1393 O O . SER A 1 180 ? -12.194 2.325 -9.283 1.00 90.06 180 SER A O 1
ATOM 1395 N N . THR A 1 181 ? -10.822 1.127 -10.566 1.00 92.19 181 THR A N 1
ATOM 1396 C CA . THR A 1 181 ? -11.241 1.809 -11.808 1.00 92.19 181 THR A CA 1
ATOM 1397 C C . THR A 1 181 ? -12.602 1.333 -12.320 1.00 92.19 181 THR A C 1
ATOM 1399 O O . THR A 1 181 ? -13.222 2.026 -13.123 1.00 92.19 181 THR A O 1
ATOM 1402 N N . LEU A 1 182 ? -13.049 0.152 -11.883 1.00 93.56 182 LEU A N 1
ATOM 1403 C CA . LEU A 1 182 ? -14.321 -0.462 -12.279 1.00 93.56 182 LEU A CA 1
ATOM 1404 C C . LEU A 1 182 ? -15.257 -0.672 -11.090 1.00 93.56 182 LEU A C 1
ATOM 1406 O O . LEU A 1 182 ? -16.475 -0.626 -11.238 1.00 93.56 182 LEU A O 1
ATOM 1410 N N . LEU A 1 183 ? -14.684 -0.957 -9.925 1.00 94.06 183 LEU A N 1
ATOM 1411 C CA . LEU A 1 183 ? -15.419 -1.230 -8.704 1.00 94.06 183 LEU A CA 1
ATOM 1412 C C . LEU A 1 183 ? -15.730 0.059 -7.949 1.00 94.06 183 LEU A C 1
ATOM 1414 O O . LEU A 1 183 ? -14.947 1.006 -7.985 1.00 94.06 183 LEU A O 1
ATOM 1418 N N . LYS A 1 184 ? -16.833 0.053 -7.189 1.00 93.31 184 LYS A N 1
ATOM 1419 C CA . LYS A 1 184 ? -17.128 1.126 -6.234 1.00 93.31 184 LYS A CA 1
ATOM 1420 C C . LYS A 1 184 ? -15.912 1.303 -5.309 1.00 93.31 184 LYS A C 1
ATOM 1422 O O . LYS A 1 184 ? -15.464 0.310 -4.725 1.00 93.31 184 LYS A O 1
ATOM 1427 N N . PRO A 1 185 ? -15.345 2.512 -5.196 1.00 91.94 185 PRO A N 1
ATOM 1428 C CA . PRO A 1 185 ? -14.142 2.727 -4.414 1.00 91.94 185 PRO A CA 1
ATOM 1429 C C . PRO A 1 185 ? -14.438 2.623 -2.915 1.00 91.94 185 PRO A C 1
ATOM 1431 O O . PRO A 1 185 ? -15.516 2.980 -2.439 1.00 91.94 185 PRO A O 1
ATOM 1434 N N . ALA A 1 186 ? -13.454 2.157 -2.148 1.00 92.00 186 ALA A N 1
ATOM 1435 C CA . ALA A 1 186 ? -13.626 1.885 -0.721 1.00 92.00 186 ALA A CA 1
ATOM 1436 C C . ALA A 1 186 ? -14.002 3.130 0.112 1.00 92.00 186 ALA A C 1
ATOM 1438 O O . ALA A 1 186 ? -14.703 3.003 1.115 1.00 92.00 186 ALA A O 1
ATOM 1439 N N . GLY A 1 187 ? -13.598 4.337 -0.301 1.00 91.00 187 GLY A N 1
ATOM 1440 C CA . GLY A 1 187 ? -14.001 5.573 0.375 1.00 91.00 187 GLY A CA 1
ATOM 1441 C C . GLY A 1 187 ? -15.490 5.882 0.262 1.00 91.00 187 GLY A C 1
ATOM 1442 O O . GLY A 1 187 ? -16.090 6.328 1.235 1.00 91.00 187 GLY A O 1
ATOM 1443 N N . GLU A 1 188 ? -16.126 5.531 -0.855 1.00 92.31 188 GLU A N 1
ATOM 1444 C CA . GLU A 1 188 ? -17.584 5.641 -1.013 1.00 92.31 188 GLU A CA 1
ATOM 1445 C C . GLU A 1 188 ? -18.355 4.565 -0.230 1.00 92.31 188 GLU A C 1
ATOM 1447 O O . GLU A 1 188 ? -19.571 4.668 -0.064 1.00 92.31 188 GLU A O 1
ATOM 1452 N N . MET A 1 189 ? -17.673 3.519 0.248 1.00 92.56 189 MET A N 1
ATOM 1453 C CA . MET A 1 189 ? -18.233 2.531 1.182 1.00 92.56 189 MET A CA 1
ATOM 1454 C C . MET A 1 189 ? -18.049 2.935 2.652 1.00 92.56 189 MET A C 1
ATOM 1456 O O . MET A 1 189 ? -18.459 2.198 3.542 1.00 92.56 189 MET A O 1
ATOM 1460 N N . GLY A 1 190 ? -17.430 4.090 2.919 1.00 92.19 190 GLY A N 1
ATOM 1461 C CA . GLY A 1 190 ? -17.233 4.612 4.271 1.00 92.19 190 GLY A CA 1
ATOM 1462 C C . GLY A 1 190 ? -15.954 4.148 4.968 1.00 92.19 190 GLY A C 1
ATOM 1463 O O . GLY A 1 190 ? -15.836 4.340 6.175 1.00 92.19 190 GLY A O 1
ATOM 1464 N N . ALA A 1 191 ? -14.991 3.552 4.256 1.00 92.44 191 ALA A N 1
ATOM 1465 C CA . ALA A 1 191 ? -13.712 3.150 4.848 1.00 92.44 191 ALA A CA 1
ATOM 1466 C C . ALA A 1 191 ? -12.988 4.342 5.498 1.00 92.44 191 ALA A C 1
ATOM 1468 O O . ALA A 1 191 ? -12.911 5.408 4.901 1.00 92.44 191 ALA A O 1
ATOM 1469 N N . ASP A 1 192 ? -12.391 4.178 6.681 1.00 91.75 192 ASP A N 1
ATOM 1470 C CA . ASP A 1 192 ? -11.648 5.263 7.340 1.00 91.75 192 ASP A CA 1
ATOM 1471 C C . ASP A 1 192 ? -10.265 5.476 6.720 1.00 91.75 192 ASP A C 1
ATOM 1473 O O . ASP A 1 192 ? -9.784 6.611 6.605 1.00 91.75 192 ASP A O 1
ATOM 1477 N N . VAL A 1 193 ? -9.612 4.368 6.362 1.00 92.31 193 VAL A N 1
ATOM 1478 C CA . VAL A 1 193 ? -8.258 4.307 5.807 1.00 92.31 193 VAL A CA 1
ATOM 1479 C C . VAL A 1 193 ? -8.272 3.374 4.602 1.00 92.31 193 VAL A C 1
ATOM 1481 O O . VAL A 1 193 ? -8.853 2.294 4.658 1.00 92.31 193 VAL A O 1
ATOM 1484 N N . VAL A 1 194 ? -7.601 3.763 3.521 1.00 92.88 194 VAL A N 1
ATOM 1485 C CA . VAL A 1 194 ? -7.389 2.887 2.363 1.00 92.88 194 VAL A CA 1
ATOM 1486 C C . VAL A 1 194 ? -5.905 2.734 2.098 1.00 92.88 194 VAL A C 1
ATOM 1488 O O . VAL A 1 194 ? -5.146 3.706 2.112 1.00 92.88 194 VAL A O 1
ATOM 1491 N N . ILE A 1 195 ? -5.487 1.494 1.878 1.00 92.50 195 ILE A N 1
ATOM 1492 C CA . ILE A 1 195 ? -4.111 1.130 1.551 1.00 92.50 195 ILE A CA 1
ATOM 1493 C C . ILE A 1 195 ? -4.094 0.271 0.292 1.00 92.50 195 ILE A C 1
ATOM 1495 O O . ILE A 1 195 ? -5.103 -0.321 -0.071 1.00 92.50 195 ILE A O 1
ATOM 1499 N N . GLY A 1 196 ? -2.952 0.189 -0.379 1.00 88.75 196 GLY A N 1
ATOM 1500 C CA . GLY A 1 196 ? -2.808 -0.686 -1.538 1.00 88.75 196 GLY A CA 1
ATOM 1501 C C . GLY A 1 196 ? -1.420 -0.628 -2.147 1.00 88.75 196 GLY A C 1
ATOM 1502 O O . GLY A 1 196 ? -0.587 0.196 -1.762 1.00 88.75 196 GLY A O 1
ATOM 1503 N N . SER A 1 197 ? -1.165 -1.494 -3.120 1.00 88.31 197 SER A N 1
ATOM 1504 C CA . SER A 1 197 ? 0.044 -1.444 -3.937 1.00 88.31 197 SER A CA 1
ATOM 1505 C C . SER A 1 197 ? -0.238 -0.763 -5.271 1.00 88.31 197 SER A C 1
ATOM 1507 O O . SER A 1 197 ? -1.160 -1.133 -5.997 1.00 88.31 197 SER A O 1
ATOM 1509 N N . ALA A 1 198 ? 0.606 0.194 -5.655 1.00 87.75 198 ALA A N 1
ATOM 1510 C CA . ALA A 1 198 ? 0.547 0.791 -6.984 1.00 87.75 198 ALA A CA 1
ATOM 1511 C C . ALA A 1 198 ? 1.390 0.014 -8.016 1.00 87.75 198 ALA A C 1
ATOM 1513 O O . ALA A 1 198 ? 1.537 0.451 -9.154 1.00 87.75 198 ALA A O 1
ATOM 1514 N N . GLN A 1 199 ? 1.937 -1.157 -7.664 1.00 88.88 199 GLN A N 1
ATOM 1515 C CA . GLN A 1 199 ? 2.843 -1.939 -8.516 1.00 88.88 199 GLN A CA 1
ATOM 1516 C C . GLN A 1 199 ? 2.314 -2.142 -9.943 1.00 88.88 199 GLN A C 1
ATOM 1518 O O . GLN A 1 199 ? 3.011 -1.867 -10.924 1.00 88.88 199 GLN A O 1
ATOM 1523 N N . ARG A 1 200 ? 1.059 -2.581 -10.084 1.00 88.81 200 ARG A N 1
ATOM 1524 C CA . ARG A 1 200 ? 0.498 -2.947 -11.391 1.00 88.81 200 ARG A CA 1
ATOM 1525 C C . ARG A 1 200 ? 0.241 -1.759 -12.324 1.00 88.81 200 ARG A C 1
ATOM 1527 O O . ARG A 1 200 ? -0.042 -1.960 -13.506 1.00 88.81 200 ARG A O 1
ATOM 1534 N N . PHE A 1 201 ? 0.440 -0.524 -11.867 1.00 88.12 201 PHE A N 1
ATOM 1535 C CA . PHE A 1 201 ? 0.372 0.689 -12.690 1.00 88.12 201 PHE A CA 1
ATOM 1536 C C . PHE A 1 201 ? 1.668 0.958 -13.479 1.00 88.12 201 PHE A C 1
ATOM 1538 O O . PHE A 1 201 ? 1.991 2.093 -13.816 1.00 88.12 201 PHE A O 1
ATOM 1545 N N . GLY A 1 202 ? 2.354 -0.101 -13.914 1.00 83.38 202 GLY A N 1
ATOM 1546 C CA . GLY A 1 202 ? 3.492 -0.025 -14.833 1.00 83.38 202 GLY A CA 1
ATOM 1547 C C . GLY A 1 202 ? 4.852 -0.167 -14.156 1.00 83.38 202 GLY A C 1
ATOM 1548 O O . GLY A 1 202 ? 5.863 0.124 -14.793 1.00 83.38 202 GLY A O 1
ATOM 1549 N N . VAL A 1 203 ? 4.903 -0.628 -12.904 1.00 86.00 203 VAL A N 1
ATOM 1550 C CA . VAL A 1 203 ? 6.155 -0.967 -12.216 1.00 86.00 203 VAL A CA 1
ATOM 1551 C C . VAL A 1 203 ? 6.409 -2.477 -12.341 1.00 86.00 203 VAL A C 1
ATOM 1553 O O . VAL A 1 203 ? 5.524 -3.269 -12.006 1.00 86.00 203 VAL A O 1
ATOM 1556 N N . PRO A 1 204 ? 7.593 -2.916 -12.806 1.00 85.75 204 PRO A N 1
ATOM 1557 C CA . PRO A 1 204 ? 7.912 -4.339 -12.912 1.00 85.75 204 PRO A CA 1
ATOM 1558 C C . PRO A 1 204 ? 7.802 -5.067 -11.566 1.00 85.75 204 PRO A C 1
ATOM 1560 O O . PRO A 1 204 ? 8.072 -4.484 -10.519 1.00 85.75 204 PRO A O 1
ATOM 1563 N N . VAL A 1 205 ? 7.479 -6.364 -11.585 1.00 85.50 205 VAL A N 1
ATOM 1564 C CA . VAL A 1 205 ? 7.343 -7.184 -10.360 1.00 85.50 205 VAL A CA 1
ATOM 1565 C C . VAL A 1 205 ? 8.645 -7.256 -9.549 1.00 85.50 205 VAL A C 1
ATOM 1567 O O . VAL A 1 205 ? 8.598 -7.418 -8.338 1.00 85.50 205 VAL A O 1
ATOM 1570 N N . GLY A 1 206 ? 9.817 -7.141 -10.182 1.00 83.38 206 GLY A N 1
ATOM 1571 C CA . GLY A 1 206 ? 11.094 -6.957 -9.473 1.00 83.38 206 GLY A CA 1
ATOM 1572 C C . GLY A 1 206 ? 11.480 -8.057 -8.472 1.00 83.38 206 GLY A C 1
ATOM 1573 O O . GLY A 1 206 ? 12.338 -7.827 -7.633 1.00 83.38 206 GLY A O 1
ATOM 1574 N N . TYR A 1 207 ? 10.849 -9.237 -8.530 1.00 85.00 207 TYR A N 1
ATOM 1575 C CA . TYR A 1 207 ? 10.997 -10.303 -7.527 1.00 85.00 207 TYR A CA 1
ATOM 1576 C C . TYR A 1 207 ? 10.742 -9.817 -6.080 1.00 85.00 207 TYR A C 1
ATOM 1578 O O . TYR A 1 207 ? 11.449 -10.196 -5.151 1.00 85.00 207 TYR A O 1
ATOM 1586 N N . GLY A 1 208 ? 9.728 -8.958 -5.905 1.00 76.56 208 GLY A N 1
ATOM 1587 C CA . GLY A 1 208 ? 9.259 -8.469 -4.600 1.00 76.56 208 GLY A CA 1
ATOM 1588 C C . GLY A 1 208 ? 9.369 -6.956 -4.403 1.00 76.56 208 GLY A C 1
ATOM 1589 O O . GLY A 1 208 ? 8.721 -6.420 -3.509 1.00 76.56 208 GLY A O 1
ATOM 1590 N N . GLY A 1 209 ? 10.137 -6.251 -5.237 1.00 78.81 209 GLY A N 1
ATOM 1591 C CA . GLY A 1 209 ? 10.265 -4.800 -5.137 1.00 78.81 209 GLY A CA 1
ATOM 1592 C C . GLY A 1 209 ? 11.367 -4.215 -6.018 1.00 78.81 209 GLY A C 1
ATOM 1593 O O . GLY A 1 209 ? 12.036 -4.947 -6.748 1.00 78.81 209 GLY A O 1
ATOM 1594 N N . PRO A 1 210 ? 11.585 -2.891 -5.967 1.00 70.62 210 PRO A N 1
ATOM 1595 C CA . PRO A 1 210 ? 10.847 -1.925 -5.146 1.00 70.62 210 PRO A CA 1
ATOM 1596 C C . PRO A 1 210 ? 9.382 -1.772 -5.627 1.00 70.62 210 PRO A C 1
ATOM 1598 O O . PRO A 1 210 ? 9.156 -1.936 -6.823 1.00 70.62 210 PRO A O 1
ATOM 1601 N N . HIS A 1 211 ? 8.399 -1.471 -4.760 1.00 62.50 211 HIS A N 1
ATOM 1602 C CA . HIS A 1 211 ? 7.035 -1.028 -5.154 1.00 62.50 211 HIS A CA 1
ATOM 1603 C C . HIS A 1 211 ? 6.553 0.132 -4.280 1.00 62.50 211 HIS A C 1
ATOM 1605 O O . HIS A 1 211 ? 6.672 0.076 -3.067 1.00 62.50 211 HIS A O 1
ATOM 1611 N N . ALA A 1 212 ? 5.981 1.188 -4.862 1.00 49.22 212 ALA A N 1
ATOM 1612 C CA . ALA A 1 212 ? 5.342 2.232 -4.061 1.00 49.22 212 ALA A CA 1
ATOM 1613 C C . ALA A 1 212 ? 3.975 1.742 -3.559 1.00 49.22 212 ALA A C 1
ATOM 1615 O O . ALA A 1 212 ? 3.081 1.457 -4.359 1.00 49.22 212 ALA A O 1
ATOM 1616 N N . ALA A 1 213 ? 3.802 1.681 -2.239 1.00 54.72 213 ALA A N 1
ATOM 1617 C CA . ALA A 1 213 ? 2.488 1.474 -1.641 1.00 54.72 213 ALA A CA 1
ATOM 1618 C C . ALA A 1 213 ? 1.731 2.799 -1.496 1.00 54.72 213 ALA A C 1
ATOM 1620 O O . ALA A 1 213 ? 2.318 3.838 -1.185 1.00 54.72 213 ALA A O 1
ATOM 1621 N N . SER A 1 214 ? 0.424 2.778 -1.728 1.00 46.81 214 SER A N 1
ATOM 1622 C CA . SER A 1 214 ? -0.503 3.881 -1.488 1.00 46.81 214 SER A CA 1
ATOM 1623 C C . SER A 1 214 ? -1.113 3.788 -0.095 1.00 46.81 214 SER A C 1
ATOM 1625 O O . SER A 1 214 ? -1.366 2.701 0.421 1.00 46.81 214 SER A O 1
ATOM 1627 N N . TRP A 1 215 ? -1.361 4.949 0.507 1.00 37.94 215 TRP A N 1
ATOM 1628 C CA . TRP A 1 215 ? -2.019 5.073 1.802 1.00 37.94 215 TRP A CA 1
ATOM 1629 C C . TRP A 1 215 ? -2.827 6.356 1.897 1.00 37.94 215 TRP A C 1
ATOM 1631 O O . TRP A 1 215 ? -2.352 7.430 1.498 1.00 37.94 215 TRP A O 1
ATOM 1641 N N . GLN A 1 216 ? -4.024 6.251 2.472 1.00 49.31 216 GLN A N 1
ATOM 1642 C CA . GLN A 1 216 ? -5.035 7.301 2.443 1.00 49.31 216 GLN A CA 1
ATOM 1643 C C . GLN A 1 216 ? -5.967 7.266 3.643 1.00 49.31 216 GLN A C 1
ATOM 1645 O O . GLN A 1 216 ? -6.099 6.242 4.306 1.00 49.31 216 GLN A O 1
ATOM 1650 N N . ARG A 1 217 ? -6.624 8.397 3.908 1.00 40.56 217 ARG A N 1
ATOM 1651 C CA . ARG A 1 217 ? -7.600 8.541 4.992 1.00 40.56 217 ARG A CA 1
ATOM 1652 C C . ARG A 1 217 ? -8.729 9.495 4.588 1.00 40.56 217 ARG A C 1
ATOM 1654 O O . ARG A 1 217 ? -8.451 10.497 3.931 1.00 40.56 217 ARG A O 1
ATOM 1661 N N . VAL A 1 218 ? -9.956 9.225 5.049 1.00 34.19 218 VAL A N 1
ATOM 1662 C CA . VAL A 1 218 ? -11.153 10.038 4.746 1.00 34.19 218 VAL A CA 1
ATOM 1663 C C . VAL A 1 218 ? -11.227 11.347 5.520 1.00 34.19 218 VAL A C 1
ATOM 1665 O O . VAL A 1 218 ? -11.629 12.340 4.951 1.00 34.19 218 VAL A O 1
ATOM 1668 N N . THR A 1 219 ? -10.876 11.406 6.806 1.00 30.48 219 THR A N 1
ATOM 1669 C CA . THR A 1 219 ? -11.316 12.544 7.640 1.00 30.48 219 THR A CA 1
ATOM 1670 C C . THR A 1 219 ? -10.289 13.678 7.806 1.00 30.48 219 THR A C 1
ATOM 1672 O O . THR A 1 219 ? -9.274 13.534 8.501 1.00 30.48 219 THR A O 1
ATOM 1675 N N . SER A 1 220 ? -10.619 14.866 7.272 1.00 30.03 220 SER A N 1
ATOM 1676 C CA . SER A 1 220 ? -9.908 16.150 7.463 1.00 30.03 220 SER A CA 1
ATOM 1677 C C . SER A 1 220 ? -9.717 16.596 8.926 1.00 30.03 220 SER A C 1
ATOM 1679 O O . SER A 1 220 ? -8.838 17.402 9.234 1.00 30.03 220 SER A O 1
ATOM 1681 N N . THR A 1 221 ? -10.462 16.044 9.886 1.00 27.23 221 THR A N 1
ATOM 1682 C CA . THR A 1 221 ? -10.393 16.442 11.307 1.00 27.23 221 THR A CA 1
ATOM 1683 C C . THR A 1 221 ? -9.124 15.947 12.021 1.00 27.23 221 THR A C 1
ATOM 1685 O O . THR A 1 221 ? -8.875 16.299 13.171 1.00 27.23 221 THR A O 1
ATOM 1688 N N . SER A 1 222 ? -8.297 15.117 11.372 1.00 31.69 222 SER A N 1
ATOM 1689 C CA . SER A 1 222 ? -7.113 14.480 11.975 1.00 31.69 222 SER A CA 1
ATOM 1690 C C . SER A 1 222 ? -5.868 14.493 11.077 1.00 31.69 222 SER A C 1
ATOM 1692 O O . SER A 1 222 ? -5.031 13.593 11.173 1.00 31.69 2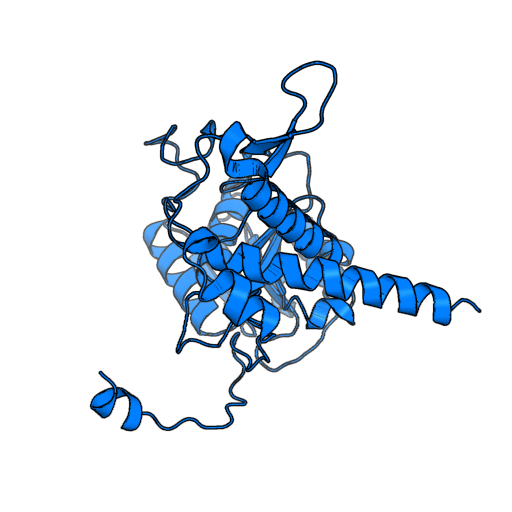22 SER A O 1
ATOM 1694 N N . VAL A 1 223 ? -5.672 15.529 10.248 1.00 33.91 223 VAL A N 1
ATOM 1695 C CA . VAL A 1 223 ? -4.460 15.688 9.401 1.00 33.91 223 VAL A CA 1
ATOM 1696 C C . VAL A 1 223 ? -3.156 15.683 10.225 1.00 33.91 223 VAL A C 1
ATOM 1698 O O . VAL A 1 223 ? -2.074 15.450 9.697 1.00 33.91 223 VAL A O 1
ATOM 1701 N N . LEU A 1 224 ? -3.216 15.914 11.544 1.00 29.45 224 LEU A N 1
ATOM 1702 C CA . LEU A 1 224 ? -2.066 15.746 12.450 1.00 29.45 224 LEU A CA 1
ATOM 1703 C C . LEU A 1 224 ? -1.583 14.292 12.568 1.00 29.45 224 LEU A C 1
ATOM 1705 O O . LEU A 1 224 ? -0.428 14.063 12.914 1.00 29.45 224 LEU A O 1
ATOM 1709 N N . CYS A 1 225 ? -2.441 13.311 12.283 1.00 30.66 225 CYS A N 1
ATOM 1710 C CA . CYS A 1 225 ? -2.115 11.895 12.400 1.00 30.66 225 CYS A CA 1
ATOM 1711 C C . CYS A 1 225 ? -1.561 11.289 11.096 1.00 30.66 225 CYS A C 1
ATOM 1713 O O . CYS A 1 225 ? -1.148 10.132 11.109 1.00 30.66 225 CYS A O 1
ATOM 1715 N N . LEU A 1 226 ? -1.528 12.055 9.994 1.00 39.75 226 LEU A N 1
ATOM 1716 C CA . LEU A 1 226 ? -1.000 11.598 8.708 1.00 39.75 226 LEU A CA 1
ATOM 1717 C C . LEU A 1 226 ? 0.462 11.204 8.852 1.00 39.75 226 LEU A C 1
ATOM 1719 O O . LEU A 1 226 ? 1.314 11.989 9.266 1.00 39.75 226 LEU A O 1
ATOM 1723 N N . VAL A 1 227 ? 0.696 9.937 8.542 1.00 42.03 227 VAL A N 1
ATOM 1724 C CA . VAL A 1 227 ? 1.829 9.200 9.063 1.00 42.03 227 VAL A CA 1
ATOM 1725 C C . VAL A 1 227 ? 3.156 9.750 8.550 1.00 42.03 227 VAL A C 1
ATOM 1727 O O . VAL A 1 227 ? 4.065 9.839 9.363 1.00 42.03 227 VAL A O 1
ATOM 1730 N N . VAL A 1 228 ? 3.285 10.190 7.288 1.00 50.00 228 VAL A N 1
ATOM 1731 C CA . VAL A 1 228 ? 4.528 10.765 6.724 1.00 50.00 228 VAL A CA 1
ATOM 1732 C C . VAL A 1 228 ? 4.236 11.597 5.452 1.00 50.00 228 VAL A C 1
ATOM 1734 O O . VAL A 1 228 ? 3.117 11.588 4.947 1.00 50.00 228 VAL A O 1
ATOM 1737 N N . LEU A 1 229 ? 5.258 12.334 4.979 1.00 45.31 229 LEU A N 1
ATOM 1738 C CA . LEU A 1 229 ? 5.397 13.145 3.757 1.00 45.31 229 LEU A CA 1
ATOM 1739 C C . LEU A 1 229 ? 4.135 13.257 2.894 1.00 45.31 229 LEU A C 1
ATOM 1741 O O . LEU A 1 229 ? 3.768 12.338 2.165 1.00 45.31 229 LEU A O 1
ATOM 1745 N N . SER A 1 230 ? 3.525 14.435 2.933 1.00 54.03 230 SER A N 1
ATOM 1746 C CA . SER A 1 230 ? 2.472 14.844 2.009 1.00 54.03 230 SER A CA 1
ATOM 1747 C C . SER A 1 230 ? 2.921 16.121 1.310 1.00 54.03 230 SER A C 1
ATOM 1749 O O . SER A 1 230 ? 3.526 17.002 1.936 1.00 54.03 230 SER A O 1
ATOM 1751 N N . VAL A 1 231 ? 2.672 16.202 0.011 1.00 51.62 231 VAL A N 1
ATOM 1752 C CA . VAL A 1 231 ? 2.991 17.376 -0.794 1.00 51.62 231 VAL A CA 1
ATOM 1753 C C . VAL A 1 231 ? 1.718 18.208 -0.951 1.00 51.62 231 VAL A C 1
ATOM 1755 O O . VAL A 1 231 ? 0.638 17.652 -1.121 1.00 51.62 231 VAL A O 1
ATOM 1758 N N . PHE A 1 232 ? 1.829 19.530 -0.815 1.00 55.94 232 PHE A N 1
ATOM 1759 C CA . PHE A 1 232 ? 0.707 20.464 -0.947 1.00 55.94 232 PHE A CA 1
ATOM 1760 C C . PHE A 1 232 ? 1.104 21.661 -1.813 1.00 55.94 232 PHE A C 1
ATOM 1762 O O . PHE A 1 232 ? 2.281 22.031 -1.888 1.00 55.94 232 PHE A O 1
ATOM 1769 N N . LEU A 1 233 ? 0.106 22.292 -2.434 1.00 51.56 233 LEU A N 1
ATOM 1770 C CA . LEU A 1 233 ? 0.273 23.607 -3.042 1.00 51.56 233 LEU A CA 1
ATOM 1771 C C . LEU A 1 233 ? 0.500 24.654 -1.945 1.00 51.56 233 LEU A C 1
ATOM 1773 O O . LEU A 1 233 ? -0.233 24.701 -0.958 1.00 51.56 233 LEU A O 1
ATOM 1777 N N . SER A 1 234 ? 1.499 25.507 -2.136 1.00 48.97 234 SER A N 1
ATOM 1778 C CA . SER A 1 234 ? 1.757 26.670 -1.289 1.00 48.97 234 SER A CA 1
ATOM 1779 C C . SER A 1 234 ? 2.143 27.866 -2.157 1.00 48.97 234 SER A C 1
ATOM 1781 O O . SER A 1 234 ? 2.666 27.712 -3.262 1.00 48.97 234 SER A O 1
ATOM 1783 N N . ILE A 1 235 ? 1.872 29.074 -1.671 1.00 58.50 235 ILE A N 1
ATOM 1784 C CA . ILE A 1 235 ? 2.202 30.321 -2.366 1.00 58.50 235 ILE A CA 1
ATOM 1785 C C . ILE A 1 235 ? 3.354 30.973 -1.591 1.00 58.50 235 ILE A C 1
ATOM 1787 O O . ILE A 1 235 ? 3.108 31.557 -0.537 1.00 58.50 235 ILE A O 1
ATOM 1791 N N . PRO A 1 236 ? 4.615 30.846 -2.048 1.00 48.75 236 PRO A N 1
ATOM 1792 C CA . PRO A 1 236 ? 5.766 31.382 -1.321 1.00 48.75 236 PRO A CA 1
ATOM 1793 C C . PRO A 1 236 ? 5.850 32.915 -1.405 1.00 48.75 236 PRO A C 1
ATOM 1795 O O . PRO A 1 236 ? 6.292 33.551 -0.455 1.00 48.75 236 PRO A O 1
ATOM 1798 N N . THR A 1 237 ? 5.384 33.510 -2.509 1.00 49.16 237 THR A N 1
ATOM 1799 C CA . THR A 1 237 ? 5.225 34.959 -2.725 1.00 49.16 237 THR A CA 1
ATOM 1800 C C . THR A 1 237 ? 4.130 35.212 -3.772 1.00 49.16 237 THR A C 1
ATOM 1802 O O . THR A 1 237 ? 3.812 34.334 -4.574 1.00 49.16 237 THR A O 1
ATOM 1805 N N . ALA A 1 238 ? 3.528 36.405 -3.738 1.00 51.16 238 ALA A N 1
ATOM 1806 C CA . ALA A 1 238 ? 2.178 36.761 -4.206 1.00 51.16 238 ALA A CA 1
ATOM 1807 C C . ALA A 1 238 ? 1.782 36.526 -5.689 1.00 51.16 238 ALA A C 1
ATOM 1809 O O . ALA A 1 238 ? 0.756 37.050 -6.111 1.00 51.16 238 ALA A O 1
ATOM 1810 N N . THR A 1 239 ? 2.530 35.779 -6.506 1.00 51.25 239 THR A N 1
ATOM 1811 C CA . THR A 1 239 ? 2.216 35.656 -7.947 1.00 51.25 239 THR A CA 1
ATOM 1812 C C . THR A 1 239 ? 2.373 34.270 -8.576 1.00 51.25 239 THR A C 1
ATOM 1814 O O . THR A 1 239 ? 1.949 34.106 -9.718 1.00 51.25 239 THR A O 1
ATOM 1817 N N . LYS A 1 240 ? 2.930 33.253 -7.895 1.00 55.16 240 LYS A N 1
ATOM 1818 C CA . LYS A 1 240 ? 3.067 31.902 -8.483 1.00 55.16 240 LYS A CA 1
ATOM 1819 C C . LYS A 1 240 ? 2.752 30.789 -7.486 1.00 55.16 240 LYS A C 1
ATOM 1821 O O . LYS A 1 240 ? 3.254 30.788 -6.365 1.00 55.16 240 LYS A O 1
ATOM 1826 N N . HIS A 1 241 ? 1.941 29.825 -7.923 1.00 64.88 241 HIS A N 1
ATOM 1827 C CA . HIS A 1 241 ? 1.716 28.580 -7.193 1.00 64.88 241 HIS A CA 1
ATOM 1828 C C . HIS A 1 241 ? 2.966 27.702 -7.281 1.00 64.88 241 HIS A C 1
ATOM 1830 O O . HIS A 1 241 ? 3.448 27.426 -8.378 1.00 64.88 241 HIS A O 1
ATOM 1836 N N . CYS A 1 242 ? 3.468 27.255 -6.130 1.00 57.16 242 CYS A N 1
ATOM 1837 C CA . CYS A 1 242 ? 4.588 26.325 -6.040 1.00 57.16 242 CYS A CA 1
ATOM 1838 C C . CYS A 1 242 ? 4.190 25.110 -5.203 1.00 57.16 242 CYS A C 1
ATOM 1840 O O . CYS A 1 242 ? 3.330 25.173 -4.323 1.00 57.16 242 CYS A O 1
ATOM 1842 N N . VAL A 1 243 ? 4.852 23.990 -5.445 1.00 62.09 243 VAL A N 1
ATOM 1843 C CA . VAL A 1 243 ? 4.602 22.743 -4.734 1.00 62.09 243 VAL A CA 1
ATOM 1844 C C . VAL A 1 243 ? 5.626 22.589 -3.609 1.00 62.09 243 VAL A C 1
ATOM 1846 O O . VAL A 1 243 ? 6.826 22.735 -3.836 1.00 62.09 243 VAL A O 1
ATOM 1849 N N . TRP A 1 244 ? 5.165 22.314 -2.386 1.00 60.50 244 TRP A N 1
ATOM 1850 C CA . TRP A 1 244 ? 6.013 22.236 -1.193 1.00 60.50 244 TRP A CA 1
ATOM 1851 C C . TRP A 1 244 ? 5.740 20.972 -0.380 1.00 60.50 244 TRP A C 1
ATOM 1853 O O . TRP A 1 244 ? 4.621 20.459 -0.314 1.00 60.50 244 TRP A O 1
ATOM 1863 N N . ARG A 1 245 ? 6.773 20.495 0.322 1.00 51.84 245 ARG A N 1
ATOM 1864 C CA . ARG A 1 245 ? 6.603 19.506 1.388 1.00 51.84 245 ARG A CA 1
ATOM 1865 C C . ARG A 1 245 ? 5.824 20.148 2.533 1.00 51.84 245 ARG A C 1
ATOM 1867 O O . ARG A 1 245 ? 6.300 21.102 3.143 1.00 51.84 245 ARG A O 1
ATOM 1874 N N . CYS A 1 246 ? 4.671 19.588 2.877 1.00 45.81 246 CYS A N 1
ATOM 1875 C CA . CYS A 1 246 ? 3.890 20.069 4.008 1.00 45.81 246 CYS A CA 1
ATOM 1876 C C . CYS A 1 246 ? 4.247 19.303 5.292 1.00 45.81 246 CYS A C 1
ATOM 1878 O O . CYS A 1 246 ? 4.560 18.111 5.257 1.00 45.81 246 CYS A O 1
ATOM 1880 N N . ARG A 1 247 ? 4.186 20.000 6.435 1.00 53.34 247 ARG A N 1
ATOM 1881 C CA . ARG A 1 247 ? 4.327 19.455 7.802 1.00 53.34 247 ARG A CA 1
ATOM 1882 C C . ARG A 1 247 ? 5.564 18.557 8.025 1.00 53.34 247 ARG A C 1
ATOM 1884 O O . ARG A 1 247 ? 5.420 17.396 8.388 1.00 53.34 247 ARG A O 1
ATOM 1891 N N . PRO A 1 248 ? 6.805 19.069 7.914 1.00 50.38 248 PRO A N 1
ATOM 1892 C CA . PRO A 1 248 ? 8.011 18.291 8.234 1.00 50.38 248 PRO A CA 1
ATOM 1893 C C . PRO A 1 248 ? 8.088 17.843 9.709 1.00 50.38 248 PRO A C 1
ATOM 1895 O O . PRO A 1 248 ? 8.797 16.888 10.018 1.00 50.38 248 PRO A O 1
ATOM 1898 N N . VAL A 1 249 ? 7.329 18.478 10.607 1.00 38.22 249 VAL A N 1
ATOM 1899 C CA . VAL A 1 249 ? 7.253 18.170 12.049 1.00 38.22 249 VAL A CA 1
ATOM 1900 C C . VAL A 1 249 ? 6.726 16.766 12.372 1.00 38.22 249 VAL A C 1
ATOM 1902 O O . VAL A 1 249 ? 7.019 16.260 13.447 1.00 38.22 249 VAL A O 1
ATOM 1905 N N . SER A 1 250 ? 5.997 16.108 11.463 1.00 43.06 250 SER A N 1
ATOM 1906 C CA . SER A 1 250 ? 5.578 14.703 11.629 1.00 43.06 250 SER A CA 1
ATOM 1907 C C . SER A 1 250 ? 6.683 13.689 11.317 1.00 43.06 250 SER A C 1
ATOM 1909 O O . SER A 1 250 ? 6.526 12.498 11.576 1.00 43.06 250 SER A O 1
ATOM 1911 N N . SER A 1 251 ? 7.807 14.136 10.745 1.00 43.00 251 SER A N 1
ATOM 1912 C CA . SER A 1 251 ? 8.883 13.250 10.302 1.00 43.00 251 SER A CA 1
ATOM 1913 C C . SER A 1 251 ? 9.977 13.040 11.349 1.00 43.00 251 SER A C 1
ATOM 1915 O O . SER A 1 251 ? 10.243 13.886 12.206 1.00 43.00 251 SER A O 1
ATOM 1917 N N . THR A 1 252 ? 10.655 11.900 11.226 1.00 43.84 252 THR A N 1
ATOM 1918 C CA . THR A 1 252 ? 11.765 11.442 12.079 1.00 43.84 252 THR A CA 1
ATOM 1919 C C . THR A 1 252 ? 12.904 12.451 12.217 1.00 43.84 252 THR A C 1
ATOM 1921 O O . THR A 1 252 ? 13.562 12.490 13.255 1.00 43.84 252 THR A O 1
ATOM 1924 N N . SER A 1 253 ? 13.134 13.295 11.207 1.00 41.88 253 SER A N 1
ATOM 1925 C CA . SER A 1 253 ? 14.169 14.333 11.242 1.00 41.88 253 SER A CA 1
ATOM 1926 C C . SER A 1 253 ? 13.862 15.473 12.218 1.00 41.88 253 SER A C 1
ATOM 1928 O O . SER A 1 253 ? 14.776 16.210 12.573 1.00 41.88 253 SER A O 1
ATOM 1930 N N . VAL A 1 254 ? 12.607 15.619 12.664 1.00 48.69 254 VAL A N 1
ATOM 1931 C CA . VAL A 1 254 ? 12.175 16.712 13.551 1.00 48.69 254 VAL A CA 1
ATOM 1932 C C . VAL A 1 254 ? 11.732 16.201 14.927 1.00 48.69 254 VAL A C 1
ATOM 1934 O O . VAL A 1 254 ? 12.085 16.802 15.938 1.00 48.69 254 VAL A O 1
ATOM 1937 N N . VAL A 1 255 ? 11.025 15.067 15.011 1.00 49.72 255 VAL A N 1
ATOM 1938 C CA . VAL A 1 255 ? 10.522 14.522 16.288 1.00 49.72 255 VAL A CA 1
ATOM 1939 C C . VAL A 1 255 ? 11.101 13.125 16.539 1.00 49.72 255 VAL A C 1
ATOM 1941 O O . VAL A 1 255 ? 10.638 12.138 15.979 1.00 49.72 255 VAL A O 1
ATOM 1944 N N . ARG A 1 256 ? 12.123 13.032 17.408 1.00 47.69 256 ARG A N 1
ATOM 1945 C CA . ARG A 1 256 ? 12.853 11.774 17.694 1.00 47.69 256 ARG A CA 1
ATOM 1946 C C . ARG A 1 256 ? 12.139 10.796 18.645 1.00 47.69 256 ARG A C 1
ATOM 1948 O O . ARG A 1 256 ? 12.322 9.598 18.494 1.00 47.69 256 ARG A O 1
ATOM 1955 N N . LYS A 1 257 ? 11.377 11.273 19.645 1.00 34.19 257 LYS A N 1
ATOM 1956 C CA . LYS A 1 257 ? 10.817 10.429 20.739 1.00 34.19 257 LYS A CA 1
ATOM 1957 C C . LYS A 1 257 ? 9.280 10.301 20.773 1.00 34.19 257 LYS A C 1
ATOM 1959 O O . LYS A 1 257 ? 8.779 9.397 21.425 1.00 34.19 257 LYS A O 1
ATOM 1964 N N . ARG A 1 258 ? 8.522 11.162 20.076 1.00 39.81 258 ARG A N 1
ATOM 1965 C CA . ARG A 1 258 ? 7.047 11.071 19.908 1.00 39.81 258 ARG A CA 1
ATOM 1966 C C . ARG A 1 258 ? 6.705 10.732 18.453 1.00 39.81 258 ARG A C 1
ATOM 1968 O O . ARG A 1 258 ? 6.088 11.522 17.746 1.00 39.81 258 ARG A O 1
ATOM 1975 N N . LEU A 1 259 ? 7.238 9.609 17.986 1.00 54.38 259 LEU A N 1
ATOM 1976 C CA . LEU A 1 259 ? 7.223 9.221 16.577 1.00 54.38 259 LEU A CA 1
ATOM 1977 C C . LEU A 1 259 ? 5.821 8.838 16.097 1.00 54.38 259 LEU A C 1
ATOM 1979 O O . LEU A 1 259 ? 5.036 8.253 16.840 1.00 54.38 259 LEU A O 1
ATOM 1983 N N . GLN A 1 260 ? 5.550 9.125 14.822 1.00 48.53 260 GLN A N 1
ATOM 1984 C CA . GLN A 1 260 ? 4.453 8.486 14.096 1.00 48.53 260 GLN A CA 1
ATOM 1985 C C . GLN A 1 260 ? 4.939 7.204 13.412 1.00 48.53 260 GLN A C 1
ATOM 1987 O O . GLN A 1 260 ? 4.210 6.229 13.486 1.00 48.53 260 GLN A O 1
ATOM 1992 N N . THR A 1 261 ? 6.156 7.196 12.827 1.00 46.88 261 THR A N 1
ATOM 1993 C CA . THR A 1 261 ? 6.822 6.030 12.189 1.00 46.88 261 THR A CA 1
ATOM 1994 C C . THR A 1 261 ? 8.345 6.177 12.145 1.00 46.88 261 THR A C 1
ATOM 1996 O O . THR A 1 261 ? 8.857 7.287 12.290 1.00 46.88 261 THR A O 1
ATOM 1999 N N . SER A 1 262 ? 9.081 5.088 11.888 1.00 45.97 262 SER A N 1
ATOM 2000 C CA . SER A 1 262 ? 10.548 5.096 11.726 1.00 45.97 262 SER A CA 1
ATOM 2001 C C . SER A 1 262 ? 11.035 5.279 10.276 1.00 45.97 262 SER A C 1
ATOM 2003 O O . SER A 1 262 ? 12.236 5.210 10.018 1.00 45.97 262 SER A O 1
ATOM 2005 N N . VAL A 1 263 ? 10.142 5.488 9.303 1.00 48.56 263 VAL A N 1
ATOM 2006 C CA . VAL A 1 263 ? 10.485 5.440 7.869 1.00 48.56 263 VAL A CA 1
ATOM 2007 C C . VAL A 1 263 ? 11.138 6.749 7.393 1.00 48.56 263 VAL A C 1
ATOM 2009 O O . VAL A 1 263 ? 10.463 7.775 7.292 1.00 48.56 263 VAL A O 1
ATOM 2012 N N . LEU A 1 264 ? 12.432 6.701 7.037 1.00 43.81 264 LEU A N 1
ATOM 2013 C CA . LEU A 1 264 ? 13.180 7.824 6.433 1.00 43.81 264 LEU A CA 1
ATOM 2014 C C . LEU A 1 264 ? 13.244 7.780 4.895 1.00 43.81 264 LEU A C 1
ATOM 2016 O O . LEU A 1 264 ? 12.959 8.788 4.253 1.00 43.81 264 LEU A O 1
ATOM 2020 N N . HIS A 1 265 ? 13.633 6.643 4.308 1.00 42.12 265 HIS A N 1
ATOM 2021 C CA . HIS A 1 265 ? 13.734 6.451 2.853 1.00 42.12 265 HIS A CA 1
ATOM 2022 C C . HIS A 1 265 ? 12.461 5.801 2.301 1.00 42.12 265 HIS A C 1
ATOM 2024 O O . HIS A 1 265 ? 11.857 4.962 2.968 1.00 42.12 265 HIS A O 1
ATOM 2030 N N . ARG A 1 266 ? 12.047 6.195 1.089 1.00 60.66 266 ARG A N 1
ATOM 2031 C CA . ARG A 1 266 ? 10.810 5.733 0.433 1.00 60.66 266 ARG A CA 1
ATOM 2032 C C . ARG A 1 266 ? 11.016 5.489 -1.054 1.00 60.66 266 ARG A C 1
ATOM 2034 O O . ARG A 1 266 ? 12.018 5.902 -1.634 1.00 60.66 266 ARG A O 1
ATOM 2041 N N . HIS A 1 267 ? 10.011 4.883 -1.672 1.00 57.91 267 HIS A N 1
ATOM 2042 C CA . HIS A 1 267 ? 9.987 4.477 -3.072 1.00 57.91 267 HIS A CA 1
ATOM 2043 C C . HIS A 1 267 ? 9.673 5.642 -4.035 1.00 57.91 267 HIS A C 1
ATOM 2045 O O . HIS A 1 267 ? 8.915 5.485 -4.988 1.00 57.91 267 HIS A O 1
ATOM 2051 N N . PHE A 1 268 ? 10.277 6.820 -3.814 1.00 50.62 268 PHE A N 1
ATOM 2052 C CA . PHE A 1 268 ? 9.965 8.061 -4.543 1.00 50.62 268 PHE A CA 1
ATOM 2053 C C . PHE A 1 268 ? 10.079 7.933 -6.059 1.00 50.62 268 PHE A C 1
ATOM 2055 O O . PHE A 1 268 ? 9.211 8.420 -6.777 1.00 50.62 268 PHE A O 1
ATOM 2062 N N . LEU A 1 269 ? 11.119 7.243 -6.538 1.00 50.88 269 LEU A N 1
ATOM 2063 C CA . LEU A 1 269 ? 11.321 7.026 -7.967 1.00 50.88 269 LEU A CA 1
ATOM 2064 C C . LEU A 1 269 ? 10.110 6.333 -8.597 1.00 50.88 269 LEU A C 1
ATOM 2066 O O . LEU A 1 269 ? 9.714 6.673 -9.702 1.00 50.88 269 LEU A O 1
ATOM 2070 N N . GLN A 1 270 ? 9.487 5.398 -7.884 1.00 53.56 270 GLN A N 1
ATOM 2071 C CA . GLN A 1 270 ? 8.365 4.633 -8.412 1.00 53.56 270 GLN A CA 1
ATOM 2072 C C . GLN A 1 270 ? 7.060 5.391 -8.345 1.00 53.56 270 GLN A C 1
ATOM 2074 O O . GLN A 1 270 ? 6.295 5.367 -9.304 1.00 53.56 270 GLN A O 1
ATOM 2079 N N . THR A 1 271 ? 6.861 6.151 -7.276 1.00 55.69 271 THR A N 1
ATOM 2080 C CA . THR A 1 271 ? 5.769 7.116 -7.156 1.00 55.69 271 THR A CA 1
ATOM 2081 C C . THR A 1 271 ? 5.729 8.074 -8.355 1.00 55.69 271 THR A C 1
ATOM 2083 O O . THR A 1 271 ? 4.653 8.439 -8.822 1.00 55.69 271 THR A O 1
ATOM 2086 N N . TRP A 1 272 ? 6.888 8.431 -8.919 1.00 52.03 272 TRP A N 1
ATOM 2087 C CA . TRP A 1 272 ? 6.971 9.289 -10.110 1.00 52.03 272 TRP A CA 1
ATOM 2088 C C . TRP A 1 272 ? 6.650 8.570 -11.416 1.00 52.03 272 TRP A C 1
ATOM 2090 O O . TRP A 1 272 ? 6.021 9.153 -12.294 1.00 52.03 272 TRP A O 1
ATOM 2100 N N . LEU A 1 273 ? 7.025 7.298 -11.550 1.00 52.03 273 LEU A N 1
ATOM 2101 C CA . LEU A 1 273 ? 6.625 6.485 -12.708 1.00 52.03 273 LEU A CA 1
ATOM 2102 C C . LEU A 1 273 ? 5.103 6.379 -12.799 1.00 52.03 273 LEU A C 1
ATOM 2104 O O . LEU A 1 273 ? 4.524 6.450 -13.882 1.00 52.03 273 LEU A O 1
ATOM 2108 N N . LEU A 1 274 ? 4.471 6.236 -11.637 1.00 53.34 274 LEU A N 1
ATOM 2109 C CA . LEU A 1 274 ? 3.039 6.030 -11.490 1.00 53.34 274 LEU A CA 1
ATOM 2110 C C . LEU A 1 274 ? 2.240 7.282 -11.863 1.00 53.34 274 LEU A C 1
ATOM 2112 O O . LEU A 1 274 ? 1.241 7.188 -12.578 1.00 53.34 274 LEU A O 1
ATOM 2116 N N . SER A 1 275 ? 2.713 8.468 -11.478 1.00 53.88 275 SER A N 1
ATOM 2117 C CA . SER A 1 275 ? 2.023 9.719 -11.797 1.00 53.88 275 SER A CA 1
ATOM 2118 C C . SER A 1 275 ? 2.093 10.127 -13.269 1.00 53.88 275 SER A C 1
ATOM 2120 O O . SER A 1 275 ? 1.143 10.716 -13.790 1.00 53.88 275 SER A O 1
ATOM 2122 N N . MET A 1 276 ? 3.162 9.764 -13.987 1.00 52.44 276 MET A N 1
ATOM 2123 C CA . MET A 1 276 ? 3.256 10.021 -15.431 1.00 52.44 276 MET A CA 1
ATOM 2124 C C . MET A 1 276 ? 2.238 9.208 -16.241 1.00 52.44 276 MET A C 1
ATOM 2126 O O . MET A 1 276 ? 1.734 9.674 -17.269 1.00 52.44 276 MET A O 1
ATOM 2130 N N . ARG A 1 277 ? 1.870 8.015 -15.757 1.00 48.22 277 ARG A N 1
ATOM 2131 C CA . ARG A 1 277 ? 0.803 7.221 -16.368 1.00 48.22 277 ARG A CA 1
ATOM 2132 C C . ARG A 1 277 ? -0.567 7.837 -16.104 1.00 48.22 277 ARG A C 1
ATOM 2134 O O . ARG A 1 277 ? -1.356 7.879 -17.040 1.00 48.22 277 ARG A O 1
ATOM 2141 N N . TYR A 1 278 ? -0.827 8.395 -14.916 1.00 43.56 278 TYR A N 1
ATOM 2142 C CA . TYR A 1 278 ? -2.085 9.102 -14.636 1.00 43.56 278 TYR A CA 1
ATOM 2143 C C . TYR A 1 278 ? -2.305 10.296 -15.568 1.00 43.56 278 TYR A C 1
ATOM 2145 O O . TYR A 1 278 ? -3.382 10.421 -16.123 1.00 43.56 278 TYR A O 1
ATOM 2153 N N . SER A 1 279 ? -1.289 11.112 -15.867 1.00 40.03 279 SER A N 1
ATOM 2154 C CA . SER A 1 279 ? -1.448 12.213 -16.842 1.00 40.03 279 SER A CA 1
ATOM 2155 C C . SER A 1 279 ? -1.854 11.720 -18.247 1.00 40.03 279 SER A C 1
ATOM 2157 O O . SER A 1 279 ? -2.566 12.403 -18.986 1.00 40.03 279 SER A O 1
ATOM 2159 N N . THR A 1 280 ? -1.462 10.491 -18.601 1.00 36.09 280 THR A N 1
ATOM 2160 C CA . THR A 1 280 ? -1.842 9.839 -19.864 1.00 36.09 280 THR A CA 1
ATOM 2161 C C . THR A 1 280 ? -3.221 9.165 -19.768 1.00 36.09 280 THR A C 1
ATOM 2163 O O . THR A 1 280 ? -4.039 9.310 -20.669 1.00 36.09 280 THR A O 1
ATOM 2166 N N . VAL A 1 281 ? -3.517 8.477 -18.661 1.00 36.25 281 VAL A N 1
ATOM 2167 C CA . VAL A 1 281 ? -4.779 7.758 -18.410 1.00 36.25 281 VAL A CA 1
ATOM 2168 C C . VAL A 1 281 ? -5.927 8.720 -18.103 1.00 36.25 281 VAL A C 1
ATOM 2170 O O . VAL A 1 281 ? -7.013 8.509 -18.610 1.00 36.25 281 VAL A O 1
ATOM 2173 N N . ALA A 1 282 ? -5.704 9.819 -17.384 1.00 36.38 282 ALA A N 1
ATOM 2174 C CA . ALA A 1 282 ? -6.685 10.879 -17.145 1.00 36.38 282 ALA A CA 1
ATOM 2175 C C . ALA A 1 282 ? -7.078 11.604 -18.443 1.00 36.38 282 ALA A C 1
ATOM 2177 O O . ALA A 1 282 ? -8.231 12.003 -18.600 1.00 36.38 282 ALA A O 1
ATOM 2178 N N . LYS A 1 283 ? -6.155 11.726 -19.412 1.00 31.66 283 LYS A N 1
ATOM 2179 C CA . LYS A 1 283 ? -6.481 12.193 -20.771 1.00 31.66 283 LYS A CA 1
ATOM 2180 C C . LYS A 1 283 ? -7.366 11.194 -21.520 1.00 31.66 283 LYS A C 1
ATOM 2182 O O . LYS A 1 283 ? -8.308 11.616 -22.180 1.00 31.66 283 LYS A O 1
ATOM 2187 N N . VAL A 1 284 ? -7.105 9.892 -21.383 1.00 32.09 284 VAL A N 1
ATOM 2188 C CA . VAL A 1 284 ? -7.917 8.828 -22.002 1.00 32.09 284 VAL A CA 1
ATOM 2189 C C . VAL A 1 284 ? -9.285 8.682 -21.319 1.00 32.09 284 VAL A C 1
ATOM 2191 O O . VAL A 1 284 ? -10.290 8.611 -22.013 1.00 32.09 284 VAL A O 1
ATOM 2194 N N . LEU A 1 285 ? -9.356 8.741 -19.985 1.00 31.84 285 LEU A N 1
ATOM 2195 C CA . LEU A 1 285 ? -10.595 8.657 -19.202 1.00 31.84 285 LEU A CA 1
ATOM 2196 C C . LEU A 1 285 ? -11.513 9.865 -19.435 1.00 31.84 285 LEU A C 1
ATOM 2198 O O . LEU A 1 285 ? -12.721 9.682 -19.590 1.00 31.84 285 LEU A O 1
ATOM 2202 N N . ARG A 1 286 ? -10.955 11.083 -19.554 1.00 31.39 286 ARG A N 1
ATOM 2203 C CA . ARG A 1 286 ? -11.720 12.268 -19.989 1.00 31.39 286 ARG A CA 1
ATOM 2204 C C . ARG A 1 286 ? -12.265 12.120 -21.408 1.00 31.39 286 ARG A C 1
ATOM 2206 O O . ARG A 1 286 ? -13.374 12.575 -21.659 1.00 31.39 286 ARG A O 1
ATOM 2213 N N . LEU A 1 287 ? -11.531 11.478 -22.319 1.00 29.45 287 LEU A N 1
ATOM 2214 C CA . LEU A 1 287 ? -12.020 11.203 -23.674 1.00 29.45 287 LEU A CA 1
ATOM 2215 C C . LEU A 1 287 ? -13.164 10.178 -23.671 1.00 29.45 287 LEU A C 1
ATOM 2217 O O . LEU A 1 287 ? -14.153 10.384 -24.364 1.00 29.45 287 LEU A O 1
ATOM 2221 N N . SER A 1 288 ? -13.101 9.126 -22.852 1.00 28.88 288 SER A N 1
ATOM 2222 C CA . SER A 1 288 ? -14.197 8.148 -22.746 1.00 28.88 288 SER A CA 1
ATOM 2223 C C . SER A 1 288 ? -15.461 8.698 -22.070 1.00 28.88 288 SER A C 1
ATOM 2225 O O . SER A 1 288 ? -16.556 8.316 -22.470 1.00 28.88 288 SER A O 1
ATOM 2227 N N . HIS A 1 289 ? -15.353 9.644 -21.128 1.00 29.72 289 HIS A N 1
ATOM 2228 C CA . HIS A 1 289 ? -16.534 10.332 -20.577 1.00 29.72 289 HIS A CA 1
ATOM 2229 C C . HIS A 1 289 ? -17.238 11.237 -21.602 1.00 29.72 289 HIS A C 1
ATOM 2231 O O . HIS A 1 289 ? -18.458 11.371 -21.552 1.00 29.72 289 HIS A O 1
ATOM 2237 N N . VAL A 1 290 ? -16.491 11.819 -22.548 1.00 32.12 290 VAL A N 1
ATOM 2238 C CA . VAL A 1 290 ? -17.052 12.621 -23.650 1.00 32.12 290 VAL A CA 1
ATOM 2239 C C . VAL A 1 290 ? -17.716 11.735 -24.711 1.00 32.12 290 VAL A C 1
ATOM 2241 O O . VAL A 1 290 ? -18.725 12.131 -25.275 1.00 32.12 290 VAL A O 1
ATOM 2244 N N . VAL A 1 291 ? -17.206 10.522 -24.949 1.00 30.38 291 VAL A N 1
ATOM 2245 C CA . VAL A 1 291 ? -17.773 9.590 -25.947 1.00 30.38 291 VAL A CA 1
ATOM 2246 C C . VAL A 1 291 ? -19.013 8.844 -25.432 1.00 30.38 291 VAL A C 1
ATOM 2248 O O . VAL A 1 291 ? -19.853 8.452 -26.228 1.00 30.38 291 VAL A O 1
ATOM 2251 N N . LEU A 1 292 ? -19.169 8.663 -24.117 1.00 30.03 292 LEU A N 1
ATOM 2252 C CA . LEU A 1 292 ? -20.355 8.021 -23.523 1.00 30.03 292 LEU A CA 1
ATOM 2253 C C . LEU A 1 292 ? -21.526 8.990 -23.255 1.00 30.03 292 LEU A C 1
ATOM 2255 O O . LEU A 1 292 ? -22.563 8.560 -22.756 1.00 30.03 292 LEU A O 1
ATOM 2259 N N . THR A 1 293 ? -21.372 10.284 -23.559 1.00 33.47 293 THR A N 1
ATOM 2260 C CA . THR A 1 293 ? -22.411 11.321 -23.373 1.00 33.47 293 THR A CA 1
ATOM 2261 C C . THR A 1 293 ? -22.839 12.017 -24.674 1.00 33.47 293 THR A C 1
ATOM 2263 O O . THR A 1 293 ? -23.541 13.027 -24.627 1.00 33.47 293 THR A O 1
ATOM 2266 N N . THR A 1 294 ? -22.481 11.448 -25.828 1.00 33.22 294 THR A N 1
ATOM 2267 C CA . THR A 1 294 ? -22.997 11.795 -27.168 1.00 33.22 294 THR A CA 1
ATOM 2268 C C . THR A 1 294 ? -23.603 10.572 -27.826 1.00 33.22 294 THR A C 1
ATOM 2270 O O . THR A 1 294 ? -24.690 10.708 -28.423 1.00 33.22 294 THR A O 1
#

InterPro domains:
  IPR015421 Pyridoxal phosphate-dependent transferase, major domain [G3DSA:3.40.640.10] (25-219)
  IPR015424 Pyridoxal phosphate-dependent transferase [SSF53383] (7-213)
  IPR020581 Glycine cleavage system P protein [PTHR11773] (1-213)
  IPR049315 Glycine cleavage system P-protein, N-terminal domain [PF02347] (2-213)

Organism: NCBI:txid1481914

Sequence (294 aa):
MKKFAELNQVKRTFIGQGYYNTFTPNVILRNVLENPGWYTAYTPYQPEISQGRLEALLNYQQMVMDLTGMEIANASLLDEATAAAEAMTLCKRAGKSKSKTFFVADDVHPQTIEVVKTRAEFIGFEVQVGPIDALPEQDVFGALVQYPTTTGEVRDLTDIIAAAQANKTLVTVATDLLASTLLKPAGEMGADVVIGSAQRFGVPVGYGGPHAASWQRVTSTSVLCLVVLSVFLSIPTATKHCVWRCRPVSSTSVVRKRLQTSVLHRHFLQTWLLSMRYSTVAKVLRLSHVVLTT

Foldseek 3Di:
DVVVVVVDDDDQDPLDLQFDAAAAPPCLCVPFVVDCVHPVDDDCPPQVVCQVLLVLLVLLQVLLCVLQVAPTKFSFDFAQLVLLLLVLLLLVVVFPAPALEEEEEQQARPSSLVSNCVSSVVVVGHYHYYHLVCLLVDRHSEYEEEAVTNVRDHDQCLVSCVSNVVSRYAYEYEYDSVVSVPDPHVVVSVHFKYKGWLCRLNNGSPVPDRTTIMIGGHDPVPPVLPQDWDKDWDDPDDPDITIDTPDCCQDCVNDVPPHSDPDDDGPSSNSSSNSVSCVVVVVVVVVVVVVVVD

Radius of gyration: 19.53 Å; chains: 1; bounding box: 49×56×52 Å

Secondary structure (DSSP, 8-state):
-HHHHTTS--------TT-------HHHIIIIIT-HHHHSS-S--SGGG-HHHHHHHHHHHHHHHHHHT-SEE-S-BS-HHHHHHHHHHHHHHH------EEEEETTS-HHHHHHHHHHHHHHT-EEEEE-GGGGGGS--SEEEEEES-TT------HHHHHHHHHTTPEEEEEE-TTGGGTSPPGGGGT-SEEEEE-TTTT---GGG---PEEEEES-GGGGGG--S-EEEEE-SSTT--EEEEE-GGGSTTT-SSS-S-------HHHHHHHHHHHHHHHHHHHHHHHHTT-